Protein AF-A0A919ZSZ3-F1 (afdb_monomer)

Radius of gyration: 27.57 Å; Cα contacts (8 Å, |Δi|>4): 287; chains: 1; bounding box: 55×70×89 Å

Nearest PDB structures (foldseek):
  2psb-assembly1_A  TM=8.957E-01  e=1.173E-11  Bacillus subtilis
  5t5h-assembly1_b  TM=6.133E-01  e=8.712E-01  Trypanosoma cruzi
  9cai-assembly1_Ca  TM=6.014E-01  e=2.217E+00  Caenorhabditis elegans

Mean predicted aligned error: 13.83 Å

Sequence (207 aa):
MKKFGFILLSFLLVLCSSSNDSTDVVESTTTLAQVNNDSEDSTTTTVNTSSTSVVESYVYDKEKMSPFTGLEISNELWLKRPRRVIAFKIDNNYNARPQSGLQEADSVMEILVEGGMTRFLAFYLDRTSDYVGPIRSARPTDPTMVRPYGGIFVVSGATAGLIPAIRELGVPVLEEVSAPTMFRIADRKAPHNLYADTELVREYIDQ

Structure (mmCIF, N/CA/C/O backbone):
data_AF-A0A919ZSZ3-F1
#
_entry.id   AF-A0A919ZSZ3-F1
#
loop_
_atom_site.group_PDB
_atom_site.id
_atom_site.type_symbol
_atom_site.label_atom_id
_atom_site.label_alt_id
_atom_site.label_comp_id
_atom_site.label_asym_id
_atom_site.label_entity_id
_atom_site.label_seq_id
_atom_site.pdbx_PDB_ins_code
_atom_site.Cartn_x
_atom_site.Cartn_y
_atom_site.Cartn_z
_atom_site.occupancy
_atom_site.B_iso_or_equiv
_atom_site.auth_seq_id
_atom_site.auth_comp_id
_atom_site.auth_asym_id
_atom_site.auth_atom_id
_atom_site.pdbx_PDB_model_num
ATOM 1 N N . MET A 1 1 ? 27.280 10.919 -58.306 1.00 44.31 1 MET A N 1
ATOM 2 C CA . MET A 1 1 ? 27.571 9.493 -58.031 1.00 44.31 1 MET A CA 1
ATOM 3 C C . MET A 1 1 ? 26.554 8.998 -57.009 1.00 44.31 1 MET A C 1
ATOM 5 O O . MET A 1 1 ? 26.656 9.350 -55.844 1.00 44.31 1 MET A O 1
ATOM 9 N N . LYS A 1 2 ? 25.494 8.321 -57.466 1.00 38.03 2 LYS A N 1
ATOM 10 C CA . LYS A 1 2 ? 24.345 7.907 -56.642 1.00 38.03 2 LYS A CA 1
ATOM 11 C C . LYS A 1 2 ? 24.613 6.495 -56.107 1.00 38.03 2 LYS A C 1
ATOM 13 O O . LYS A 1 2 ? 24.804 5.590 -56.911 1.00 38.03 2 LYS A O 1
ATOM 18 N N . LYS A 1 3 ? 24.669 6.313 -54.785 1.00 46.16 3 LYS A N 1
ATOM 19 C CA . LYS A 1 3 ? 24.803 4.995 -54.144 1.00 46.16 3 LYS A CA 1
ATOM 20 C C . LYS A 1 3 ? 23.419 4.536 -53.680 1.00 46.16 3 LYS A C 1
ATOM 22 O O . LYS A 1 3 ? 22.894 5.068 -52.711 1.00 46.16 3 LYS A O 1
ATOM 27 N N . PHE A 1 4 ? 22.832 3.587 -54.405 1.00 47.22 4 PHE A N 1
ATOM 28 C CA . PHE A 1 4 ? 21.655 2.830 -53.978 1.00 47.22 4 PHE A CA 1
ATOM 29 C C . PHE A 1 4 ? 22.140 1.652 -53.126 1.00 47.22 4 PHE A C 1
ATOM 31 O O . PHE A 1 4 ? 22.805 0.755 -53.639 1.00 47.22 4 PHE A O 1
ATOM 38 N N . GLY A 1 5 ? 21.860 1.683 -51.823 1.00 50.31 5 GLY A N 1
ATOM 39 C CA . GLY A 1 5 ? 22.064 0.544 -50.930 1.00 50.31 5 GLY A CA 1
ATOM 40 C C . GLY A 1 5 ? 20.842 -0.365 -50.987 1.00 50.31 5 GLY A C 1
ATOM 41 O O . GLY A 1 5 ? 19.756 0.048 -50.589 1.00 50.31 5 GLY A O 1
ATOM 42 N N . PHE A 1 6 ? 21.010 -1.571 -51.524 1.00 50.66 6 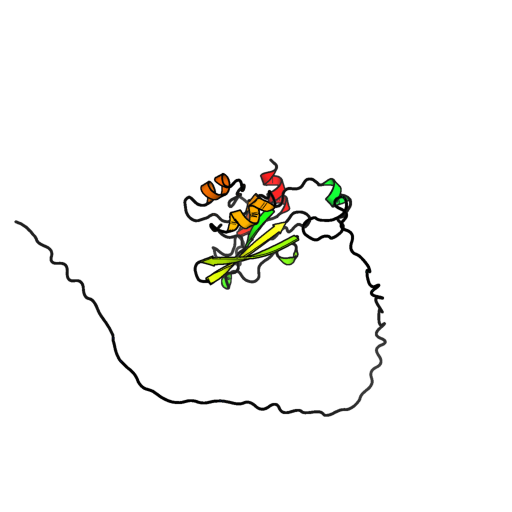PHE A N 1
ATOM 43 C CA . PHE A 1 6 ? 19.970 -2.595 -51.551 1.00 50.66 6 PHE A CA 1
ATOM 44 C C . PHE A 1 6 ? 19.759 -3.188 -50.152 1.00 50.66 6 PHE A C 1
ATOM 46 O O . PHE A 1 6 ? 20.704 -3.602 -49.484 1.00 50.66 6 PHE A O 1
ATOM 53 N N . ILE A 1 7 ? 18.492 -3.226 -49.744 1.00 45.84 7 ILE A N 1
ATOM 54 C CA . ILE A 1 7 ? 17.964 -3.936 -48.579 1.00 45.84 7 ILE A CA 1
ATOM 55 C C . ILE A 1 7 ? 17.980 -5.437 -48.894 1.00 45.84 7 ILE A C 1
ATOM 57 O O . ILE A 1 7 ? 17.392 -5.852 -49.891 1.00 45.84 7 ILE A O 1
ATOM 61 N N . LEU A 1 8 ? 18.610 -6.250 -48.041 1.00 42.16 8 LEU A N 1
ATOM 62 C CA . LEU A 1 8 ? 18.481 -7.708 -48.059 1.00 42.16 8 LEU A CA 1
ATOM 63 C C . LEU A 1 8 ? 17.877 -8.155 -46.722 1.00 42.16 8 LEU A C 1
ATOM 65 O O . LEU A 1 8 ? 18.558 -8.210 -45.701 1.00 42.16 8 LEU A O 1
ATOM 69 N N . LEU A 1 9 ? 16.571 -8.415 -46.736 1.00 39.69 9 LEU A N 1
ATOM 70 C CA . LEU A 1 9 ? 15.796 -8.929 -45.611 1.00 39.69 9 LEU A CA 1
ATOM 71 C C . LEU A 1 9 ? 15.806 -10.465 -45.686 1.00 39.69 9 LEU A C 1
ATOM 73 O O . LEU A 1 9 ? 15.111 -11.050 -46.513 1.00 39.69 9 LEU A O 1
ATOM 77 N N . SER A 1 10 ? 16.621 -11.122 -44.859 1.00 41.28 10 SER A N 1
ATOM 78 C CA . SER A 1 10 ? 16.666 -12.585 -44.762 1.00 41.28 10 SER A CA 1
ATOM 79 C C . SER A 1 10 ? 15.585 -13.091 -43.801 1.00 41.28 10 SER A C 1
ATOM 81 O O . SER A 1 10 ? 15.749 -13.040 -42.583 1.00 41.28 10 SER A O 1
ATOM 83 N N . PHE A 1 11 ? 14.477 -13.581 -44.355 1.00 40.62 11 PHE A N 1
ATOM 84 C CA . PHE A 1 11 ? 13.453 -14.335 -43.632 1.00 40.62 11 PHE A CA 1
ATOM 85 C C . PHE A 1 11 ? 13.915 -15.797 -43.520 1.00 40.62 11 PHE A C 1
ATOM 87 O O . PHE A 1 11 ? 13.986 -16.494 -44.530 1.00 40.62 11 PHE A O 1
ATOM 94 N N . LEU A 1 12 ? 14.253 -16.264 -42.314 1.00 38.41 12 LEU A N 1
ATOM 95 C CA . LEU A 1 12 ? 14.525 -17.682 -42.056 1.00 38.41 12 LEU A CA 1
ATOM 96 C C . LEU A 1 12 ? 13.269 -18.313 -41.436 1.00 38.41 12 LEU A C 1
ATOM 98 O O . LEU A 1 12 ? 13.013 -18.172 -40.243 1.00 38.41 12 LEU A O 1
ATOM 102 N N . LEU A 1 13 ? 12.463 -18.975 -42.266 1.00 44.12 13 LEU A N 1
ATOM 103 C CA . LEU A 1 13 ? 11.397 -19.877 -41.830 1.00 44.12 13 LEU A CA 1
ATOM 104 C C . LEU A 1 13 ? 12.004 -21.268 -41.628 1.00 44.12 13 LEU A C 1
ATOM 106 O O . LEU A 1 13 ? 12.441 -21.892 -42.592 1.00 44.12 13 LEU A O 1
ATOM 110 N N . VAL A 1 14 ? 12.014 -21.755 -40.387 1.00 48.31 14 VAL A N 1
ATOM 111 C CA . VAL A 1 14 ? 12.293 -23.163 -40.080 1.00 48.31 14 VAL A CA 1
ATOM 112 C C . VAL A 1 14 ? 10.961 -23.856 -39.812 1.00 48.31 14 VAL A C 1
ATOM 114 O O . VAL A 1 14 ? 10.320 -23.633 -38.789 1.00 48.31 14 VAL A O 1
ATOM 117 N N . LEU A 1 15 ? 10.554 -24.677 -40.778 1.00 36.16 15 LEU A N 1
ATOM 118 C CA . LEU A 1 15 ? 9.479 -25.663 -40.708 1.00 36.16 15 LEU A CA 1
ATOM 119 C C . LEU A 1 15 ? 10.106 -27.058 -40.844 1.00 36.16 15 LEU A C 1
ATOM 121 O O . LEU A 1 15 ? 10.814 -27.306 -41.814 1.00 36.16 15 LEU A O 1
ATOM 125 N N . CYS A 1 16 ? 9.807 -27.946 -39.895 1.00 32.72 16 CYS A N 1
ATOM 126 C CA . CYS A 1 16 ? 9.761 -29.415 -40.014 1.00 32.72 16 CYS A CA 1
ATOM 127 C C . CYS A 1 16 ? 8.964 -29.899 -38.785 1.00 32.72 16 CYS A C 1
ATOM 129 O O . CYS A 1 16 ? 9.350 -29.601 -37.662 1.00 32.72 16 CYS A O 1
ATOM 131 N N . SER A 1 17 ? 7.705 -30.326 -38.914 1.00 30.20 17 SER A N 1
ATOM 132 C CA . SER A 1 17 ? 7.186 -31.630 -39.375 1.00 30.20 17 SER A CA 1
ATOM 133 C C . SER A 1 17 ? 7.418 -32.796 -38.396 1.00 30.20 17 SER A C 1
ATOM 135 O O . SER A 1 17 ? 8.500 -33.359 -38.328 1.00 30.20 17 SER A O 1
ATOM 137 N N . SER A 1 18 ? 6.332 -33.126 -37.683 1.00 34.38 18 SER A N 1
ATOM 138 C CA . SER A 1 18 ? 5.743 -34.454 -37.411 1.00 34.38 18 SER A CA 1
ATOM 139 C C . SER A 1 18 ? 6.621 -35.685 -37.129 1.00 34.38 18 SER A C 1
ATOM 141 O O . SER A 1 18 ? 7.234 -36.230 -38.045 1.00 34.38 18 SER A O 1
ATOM 143 N N . SER A 1 19 ? 6.405 -36.284 -35.952 1.00 34.69 19 SER A N 1
ATOM 144 C CA . SER A 1 19 ? 6.211 -37.738 -35.814 1.00 34.69 19 SER A CA 1
ATOM 145 C C . SER A 1 19 ? 5.460 -38.072 -34.517 1.00 34.69 19 SER A C 1
ATOM 147 O O . SER A 1 19 ? 5.724 -37.493 -33.467 1.00 34.69 19 SER A O 1
ATOM 149 N N . ASN A 1 20 ? 4.480 -38.963 -34.669 1.00 35.22 20 ASN A N 1
ATOM 150 C CA . ASN A 1 20 ? 3.494 -39.440 -33.702 1.00 35.22 20 ASN A CA 1
ATOM 151 C C . ASN A 1 20 ? 4.067 -40.451 -32.689 1.00 35.22 20 ASN A C 1
ATOM 153 O O . ASN A 1 20 ? 5.072 -41.101 -32.959 1.00 35.22 20 ASN A O 1
ATOM 157 N N . ASP A 1 21 ? 3.251 -40.665 -31.653 1.00 30.06 21 ASP A N 1
ATOM 158 C CA . ASP A 1 21 ? 3.043 -41.898 -30.878 1.00 30.06 21 ASP A CA 1
ATOM 159 C C . ASP A 1 21 ? 3.964 -42.190 -29.683 1.00 30.06 21 ASP A C 1
ATOM 161 O O . ASP A 1 21 ? 5.121 -42.576 -29.830 1.00 30.06 21 ASP A O 1
ATOM 165 N N . SER A 1 22 ? 3.402 -42.073 -28.475 1.00 33.59 22 SER A N 1
ATOM 166 C CA . SER A 1 22 ? 3.150 -43.212 -27.572 1.00 33.59 22 SER A CA 1
ATOM 167 C C . SER A 1 22 ? 2.515 -42.702 -26.274 1.00 33.59 22 SER A C 1
ATOM 169 O O . SER A 1 22 ? 3.065 -41.856 -25.570 1.00 33.59 22 SER A O 1
ATOM 171 N N . THR A 1 23 ? 1.319 -43.204 -25.989 1.00 33.88 23 THR A N 1
ATOM 172 C CA . THR A 1 23 ? 0.611 -43.097 -24.712 1.00 33.88 23 THR A CA 1
ATOM 173 C C . THR A 1 23 ? 1.274 -43.983 -23.662 1.00 33.88 23 THR A C 1
ATOM 175 O O . THR A 1 23 ? 1.376 -45.181 -23.898 1.00 33.88 23 THR A O 1
ATOM 178 N N . ASP A 1 24 ? 1.592 -43.438 -22.487 1.00 34.16 24 ASP A N 1
ATOM 179 C CA . ASP A 1 24 ? 1.762 -44.233 -21.267 1.00 34.16 24 ASP A CA 1
ATOM 180 C C . ASP A 1 24 ? 0.926 -43.615 -20.143 1.00 34.16 24 ASP A C 1
ATOM 182 O O . ASP A 1 24 ? 1.217 -42.547 -19.600 1.00 34.16 24 ASP A O 1
ATOM 186 N N . VAL A 1 25 ? -0.173 -44.302 -19.842 1.00 36.81 25 VAL A N 1
ATOM 187 C CA . VAL A 1 25 ? -1.008 -44.091 -18.663 1.00 36.81 25 VAL A CA 1
ATOM 188 C C . VAL A 1 25 ? -0.340 -44.854 -17.525 1.00 36.81 25 VAL A C 1
ATOM 190 O O . VAL A 1 25 ? -0.310 -46.081 -17.546 1.00 36.81 25 VAL A O 1
ATOM 193 N N . VAL A 1 26 ? 0.186 -44.145 -16.527 1.00 37.09 26 VAL A N 1
ATOM 194 C CA . VAL A 1 26 ? 0.611 -44.763 -15.265 1.00 37.09 26 VAL A CA 1
ATOM 195 C C . VAL A 1 26 ? -0.452 -44.476 -14.216 1.00 37.09 26 VAL A C 1
ATOM 197 O O . VAL A 1 26 ? -0.468 -43.442 -13.552 1.00 37.09 26 VAL A O 1
ATOM 200 N N . GLU A 1 27 ? -1.371 -45.427 -14.116 1.00 35.03 27 GLU A N 1
ATOM 201 C CA . GLU A 1 27 ? -2.248 -45.642 -12.975 1.00 35.03 27 GLU A CA 1
ATOM 202 C C . GLU A 1 27 ? -1.385 -46.077 -11.777 1.00 35.03 27 GLU A C 1
ATOM 204 O O . GLU A 1 27 ? -0.547 -46.972 -11.885 1.00 35.03 27 GLU A O 1
ATOM 209 N N . SER A 1 28 ? -1.534 -45.415 -10.629 1.00 34.50 28 SER A N 1
ATOM 210 C CA . SER A 1 28 ? -0.910 -45.839 -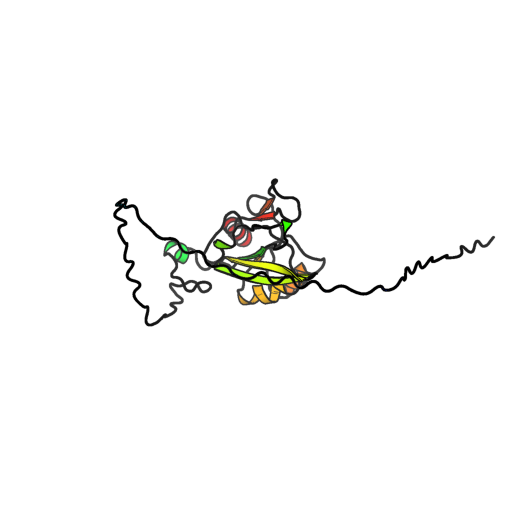9.372 1.00 34.50 28 SER A CA 1
ATOM 211 C C . SER A 1 28 ? -1.988 -46.028 -8.318 1.00 34.50 28 SER A C 1
ATOM 213 O O . SER A 1 28 ? -2.541 -45.081 -7.761 1.00 34.50 28 SER A O 1
ATOM 215 N N . THR A 1 29 ? -2.286 -47.304 -8.108 1.00 33.66 29 THR A N 1
ATOM 216 C CA . THR A 1 29 ? -3.244 -47.878 -7.172 1.00 33.66 29 THR A CA 1
ATOM 217 C C . THR A 1 29 ? -2.863 -47.613 -5.716 1.00 33.66 29 THR A C 1
ATOM 219 O O . THR A 1 29 ? -1.721 -47.788 -5.290 1.00 33.66 29 THR A O 1
ATOM 222 N N . THR A 1 30 ? -3.873 -47.233 -4.938 1.00 32.47 30 THR A N 1
ATOM 223 C CA . THR A 1 30 ? -3.895 -47.138 -3.476 1.00 32.47 30 THR A CA 1
ATOM 224 C C . THR A 1 30 ? -3.567 -48.485 -2.826 1.00 32.47 30 THR A C 1
ATOM 226 O O . THR A 1 30 ? -4.185 -49.490 -3.165 1.00 32.47 30 THR A O 1
ATOM 229 N N . THR A 1 31 ? -2.668 -48.515 -1.837 1.00 31.52 31 THR A N 1
ATOM 230 C CA . THR A 1 31 ? -2.528 -49.678 -0.943 1.00 31.52 31 THR A CA 1
ATOM 231 C C . THR A 1 31 ? -2.635 -49.230 0.511 1.00 31.52 31 THR A C 1
ATOM 233 O O . THR A 1 31 ? -1.863 -48.396 0.979 1.00 31.52 31 THR A O 1
ATOM 236 N N . LEU A 1 32 ? -3.641 -49.771 1.197 1.00 32.97 32 LEU A N 1
ATOM 237 C CA . LEU A 1 32 ? -3.895 -49.636 2.628 1.00 32.97 32 LEU A CA 1
ATOM 238 C C . LEU A 1 32 ? -2.916 -50.520 3.409 1.00 32.97 32 LEU A C 1
ATOM 240 O O . LEU A 1 32 ? -2.759 -51.695 3.084 1.00 32.97 32 LEU A O 1
ATOM 244 N N . ALA A 1 33 ? -2.335 -49.987 4.481 1.00 34.62 33 ALA A N 1
ATOM 245 C CA . ALA A 1 33 ? -1.703 -50.785 5.524 1.00 34.62 33 ALA A CA 1
ATOM 246 C C . ALA A 1 33 ? -2.168 -50.281 6.898 1.00 34.62 33 ALA A C 1
ATOM 248 O O . ALA A 1 33 ? -1.871 -49.155 7.291 1.00 34.62 33 ALA A O 1
ATOM 249 N N . GLN A 1 34 ? -2.917 -51.128 7.608 1.00 32.88 34 GLN A N 1
ATOM 250 C CA . GLN A 1 34 ? -3.135 -51.054 9.053 1.00 32.88 34 GLN A CA 1
ATOM 251 C C . GLN A 1 34 ? -2.194 -52.045 9.741 1.00 32.88 34 GLN A C 1
ATOM 253 O O . GLN A 1 34 ? -2.162 -53.201 9.328 1.00 32.88 34 GLN A O 1
ATOM 258 N N . VAL A 1 35 ? -1.545 -51.629 10.835 1.00 33.91 35 VAL A N 1
ATOM 259 C CA . VAL A 1 35 ? -1.220 -52.490 11.987 1.00 33.91 35 VAL A CA 1
ATOM 260 C C . VAL A 1 35 ? -1.285 -51.636 13.262 1.00 33.91 35 VAL A C 1
ATOM 262 O O . VAL A 1 35 ? -0.590 -50.630 13.376 1.00 33.91 35 VAL A O 1
ATOM 265 N N . ASN A 1 36 ? -2.137 -52.060 14.199 1.00 35.16 36 ASN A N 1
ATOM 266 C CA . ASN A 1 36 ? -2.231 -51.591 15.586 1.00 35.16 36 ASN A CA 1
ATOM 267 C C . ASN A 1 36 ? -1.212 -52.341 16.472 1.00 35.16 36 ASN A C 1
ATOM 269 O O . ASN A 1 36 ? -1.024 -53.537 16.253 1.00 35.16 36 ASN A O 1
ATOM 273 N N . ASN A 1 37 ? -0.607 -51.702 17.485 1.00 35.00 37 ASN A N 1
ATOM 274 C CA . ASN A 1 37 ? -1.020 -51.774 18.907 1.00 35.00 37 ASN A CA 1
ATOM 275 C C . ASN A 1 37 ? 0.065 -51.271 19.891 1.00 35.00 37 ASN A C 1
ATOM 277 O O . ASN A 1 37 ? 1.232 -51.631 19.780 1.00 35.00 37 ASN A O 1
ATOM 281 N N . ASP A 1 38 ? -0.422 -50.509 20.878 1.00 32.16 38 ASP A N 1
ATOM 282 C CA . ASP A 1 38 ? -0.012 -50.331 22.283 1.00 32.16 38 ASP A CA 1
ATOM 283 C C . ASP A 1 38 ? 1.437 -50.034 22.700 1.00 32.16 38 ASP A C 1
ATOM 285 O O . ASP A 1 38 ? 2.299 -50.911 22.751 1.00 32.16 38 ASP A O 1
ATOM 289 N N . SER A 1 39 ? 1.620 -48.841 23.281 1.00 35.28 39 SER A N 1
ATOM 290 C CA . SER A 1 39 ? 2.044 -48.736 24.687 1.00 35.28 39 SER A CA 1
ATOM 291 C C . SER A 1 39 ? 1.765 -47.356 25.280 1.00 35.28 39 SER A C 1
ATOM 293 O O . SER A 1 39 ? 1.980 -46.322 24.650 1.00 35.28 39 SER A O 1
ATOM 295 N N . GLU A 1 40 ? 1.244 -47.408 26.501 1.00 38.53 40 GLU A N 1
ATOM 296 C CA . GLU A 1 40 ? 0.806 -46.323 27.369 1.00 38.53 40 GLU A CA 1
ATOM 297 C C . GLU A 1 40 ? 1.963 -45.384 27.738 1.00 38.53 40 GLU A C 1
ATOM 299 O O . GLU A 1 40 ? 3.001 -45.831 28.222 1.00 38.53 40 GLU A O 1
ATOM 304 N N . ASP A 1 41 ? 1.747 -44.075 27.606 1.00 32.19 41 ASP A N 1
ATOM 305 C CA . ASP A 1 41 ? 2.339 -43.109 28.528 1.00 32.19 41 ASP A CA 1
ATOM 306 C C . ASP A 1 41 ? 1.338 -41.983 28.801 1.00 32.19 41 ASP A C 1
ATOM 308 O O . ASP A 1 41 ? 0.694 -41.427 27.907 1.00 32.19 41 ASP A O 1
ATOM 312 N N . SER A 1 42 ? 1.149 -41.719 30.085 1.00 41.41 42 SER A N 1
ATOM 313 C CA . SER A 1 42 ? 0.079 -40.906 30.636 1.00 41.41 42 SER A CA 1
ATOM 314 C C . SER A 1 42 ? 0.559 -39.465 30.732 1.00 41.41 42 SER A C 1
ATOM 316 O O . SER A 1 42 ? 1.299 -39.103 31.642 1.00 41.41 42 SER A O 1
ATOM 318 N N . THR A 1 43 ? 0.130 -38.618 29.796 1.00 35.72 43 THR A N 1
ATOM 319 C CA . THR A 1 43 ? 0.250 -37.163 29.946 1.00 35.72 43 THR A CA 1
ATOM 320 C C . THR A 1 43 ? -1.139 -36.546 29.896 1.00 35.72 43 THR A C 1
ATOM 322 O O . THR A 1 43 ? -1.763 -36.435 28.841 1.00 35.72 43 THR A O 1
ATOM 325 N N . THR A 1 44 ? -1.627 -36.149 31.071 1.00 36.56 44 THR A N 1
ATOM 326 C CA . THR A 1 44 ? -2.855 -35.380 31.283 1.00 36.56 44 THR A CA 1
ATOM 327 C C . THR A 1 44 ? -2.821 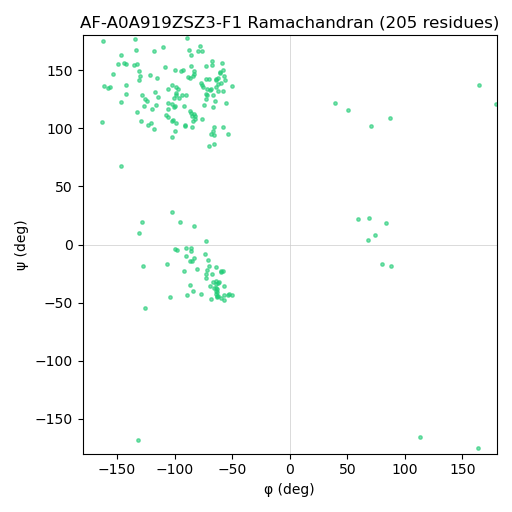-34.105 30.443 1.00 36.56 44 THR A C 1
ATOM 329 O O . THR A 1 44 ? -2.263 -33.089 30.848 1.00 36.56 44 THR A O 1
ATOM 332 N N . THR A 1 45 ? -3.422 -34.155 29.256 1.00 35.62 45 THR A N 1
ATOM 333 C CA . THR A 1 45 ? -3.699 -32.963 28.459 1.00 35.62 45 THR A CA 1
ATOM 334 C C . THR A 1 45 ? -5.011 -32.387 28.961 1.00 35.62 45 THR A C 1
ATOM 336 O O . THR A 1 45 ? -6.082 -32.950 28.741 1.00 35.62 45 THR A O 1
ATOM 339 N N . THR A 1 46 ? -4.920 -31.274 29.680 1.00 40.06 46 THR A N 1
ATOM 340 C CA . THR A 1 46 ? -6.055 -30.435 30.053 1.00 40.06 46 THR A CA 1
ATOM 341 C C . THR A 1 46 ? -6.751 -29.999 28.767 1.00 40.06 46 THR A C 1
ATOM 343 O O . THR A 1 46 ? -6.275 -29.121 28.049 1.00 40.06 46 THR A O 1
ATOM 346 N N . VAL A 1 47 ? -7.863 -30.655 28.436 1.00 45.00 47 VAL A N 1
ATOM 347 C CA . VAL A 1 47 ? -8.746 -30.229 27.353 1.00 45.00 47 VAL A CA 1
ATOM 348 C C . VAL A 1 47 ? -9.355 -28.908 27.801 1.00 45.00 47 VAL A C 1
ATOM 350 O O . VAL A 1 47 ? -10.292 -28.867 28.596 1.00 45.00 47 VAL A O 1
ATOM 353 N N . ASN A 1 48 ? -8.766 -27.810 27.336 1.00 48.44 48 ASN A N 1
ATOM 354 C CA . ASN A 1 48 ? -9.347 -26.487 27.460 1.00 48.44 48 ASN A CA 1
ATOM 355 C C . ASN A 1 48 ? -10.558 -26.457 26.519 1.00 48.44 48 ASN A C 1
ATOM 357 O O . ASN A 1 48 ? -10.451 -26.090 25.350 1.00 48.44 48 ASN A O 1
ATOM 361 N N . THR A 1 49 ? -11.701 -26.932 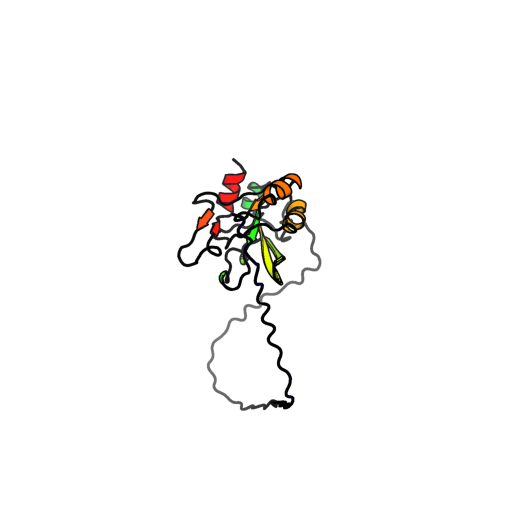27.014 1.00 46.91 49 THR A N 1
ATOM 362 C CA . THR A 1 49 ? -12.985 -26.876 26.317 1.00 46.91 49 THR A CA 1
ATOM 363 C C . THR A 1 49 ? -13.382 -25.410 26.200 1.00 46.91 49 THR A C 1
ATOM 365 O O . THR A 1 49 ? -14.061 -24.859 27.063 1.00 46.91 49 THR A O 1
ATOM 368 N N . SER A 1 50 ? -12.902 -24.747 25.148 1.00 57.91 50 SER A N 1
ATOM 369 C CA . SER A 1 50 ? -13.401 -23.440 24.745 1.00 57.91 50 SER A CA 1
ATOM 370 C C . SER A 1 50 ? -14.847 -23.644 24.307 1.00 57.91 50 SER A C 1
ATOM 372 O O . SER A 1 50 ? -15.122 -24.186 23.239 1.00 57.91 50 SER A O 1
ATOM 374 N N . SER A 1 51 ? -15.785 -23.300 25.185 1.00 56.03 51 SER A N 1
ATOM 375 C CA . SER A 1 51 ? -17.207 -23.300 24.877 1.00 56.03 51 SER A CA 1
ATOM 376 C C . SER A 1 51 ? -17.467 -22.225 23.823 1.00 56.03 51 SER A C 1
ATOM 378 O O . SER A 1 51 ? -17.621 -21.049 24.151 1.00 56.03 51 SER A O 1
ATOM 380 N N . THR A 1 52 ? -17.475 -22.612 22.549 1.00 61.28 52 THR A N 1
ATOM 381 C CA . THR A 1 52 ? -17.897 -21.741 21.453 1.00 61.28 52 THR A CA 1
ATOM 382 C C . THR A 1 52 ? -19.400 -21.502 21.584 1.00 61.28 52 THR A C 1
ATOM 384 O O . THR A 1 52 ? -20.215 -22.317 21.158 1.00 61.28 52 THR A O 1
ATOM 387 N N . SER A 1 53 ? -19.778 -20.397 22.226 1.00 68.94 53 SER A N 1
ATOM 388 C CA . SER A 1 53 ? -21.153 -19.902 22.218 1.00 68.94 53 SER A CA 1
ATOM 389 C C . SER A 1 53 ? -21.523 -19.491 20.793 1.00 68.94 53 SER A C 1
ATOM 391 O O . SER A 1 53 ? -20.839 -18.662 20.190 1.00 68.94 53 SER A O 1
ATOM 393 N N . VAL A 1 54 ? -22.593 -20.067 20.251 1.00 74.62 54 VAL A N 1
ATOM 394 C CA . VAL A 1 54 ? -23.128 -19.697 18.936 1.00 74.62 54 VAL A CA 1
ATOM 395 C C . VAL A 1 54 ? -23.667 -18.266 19.018 1.00 74.62 54 VAL A C 1
ATOM 397 O O . VAL A 1 54 ? -24.565 -17.983 19.806 1.00 74.62 54 VAL A O 1
ATOM 400 N N . VAL A 1 55 ? -23.096 -17.351 18.232 1.00 74.31 55 VAL A N 1
ATOM 401 C CA . VAL A 1 55 ? -23.594 -15.974 18.102 1.00 74.31 55 VAL A CA 1
ATOM 402 C C . VAL A 1 55 ? -24.832 -16.008 17.205 1.00 74.31 55 VAL A C 1
ATOM 404 O O . VAL A 1 55 ? -24.713 -16.237 16.005 1.00 74.31 55 VAL A O 1
ATOM 407 N N . GLU A 1 56 ? -26.021 -15.807 17.779 1.00 74.88 56 GLU A N 1
ATOM 408 C CA . GLU A 1 56 ? -27.298 -15.897 17.047 1.00 74.88 56 GLU A CA 1
ATOM 409 C C . GLU A 1 56 ? -27.539 -14.729 16.071 1.00 74.88 56 GLU A C 1
ATOM 411 O O . GLU A 1 56 ? -28.294 -14.876 15.111 1.00 74.88 56 GLU A O 1
ATOM 416 N N . SER A 1 57 ? -26.890 -13.574 16.269 1.00 81.94 57 SER A N 1
ATOM 417 C CA . SER A 1 57 ? -27.009 -12.423 15.364 1.00 81.94 57 SER A CA 1
ATOM 418 C C . SER A 1 57 ? -25.803 -11.484 15.439 1.00 81.94 57 SER A C 1
ATOM 420 O O . SER A 1 57 ? -25.383 -11.112 16.534 1.00 81.94 57 SER A O 1
ATOM 422 N N . TYR A 1 58 ? -25.296 -11.045 14.284 1.00 85.44 58 TYR A N 1
ATOM 423 C CA . TYR A 1 58 ? -24.299 -9.975 14.172 1.00 85.44 58 TYR A CA 1
ATOM 424 C C . TYR A 1 58 ? -24.992 -8.637 13.888 1.00 85.44 58 TYR A C 1
ATOM 426 O O . TYR A 1 58 ? -25.749 -8.526 12.922 1.00 85.44 58 TYR A O 1
ATOM 434 N N . VAL A 1 59 ? -24.723 -7.621 14.710 1.00 90.50 59 VAL A N 1
ATOM 435 C CA . VAL A 1 59 ? -25.214 -6.249 14.513 1.00 90.50 59 VAL A CA 1
ATOM 436 C C . VAL A 1 59 ? -24.011 -5.326 14.378 1.00 90.50 59 VAL A C 1
ATOM 438 O O . VAL A 1 59 ? -23.227 -5.188 15.313 1.00 90.50 59 VAL A O 1
ATOM 441 N N . TYR A 1 60 ? -23.871 -4.694 13.213 1.00 92.56 60 TYR A N 1
ATOM 442 C CA . TYR A 1 60 ? -22.792 -3.745 12.957 1.00 92.56 60 TYR A CA 1
ATOM 443 C C . TYR A 1 60 ? -23.046 -2.418 13.683 1.00 92.56 60 TYR A C 1
ATOM 445 O O . TYR A 1 60 ? -24.034 -1.733 13.405 1.00 92.56 60 TYR A O 1
ATOM 453 N N . ASP A 1 61 ? -22.134 -2.035 14.577 1.00 93.75 61 ASP A N 1
ATOM 454 C CA . ASP A 1 61 ? -22.127 -0.725 15.231 1.00 93.75 61 ASP A CA 1
ATOM 455 C C . ASP A 1 61 ? -21.077 0.179 14.574 1.00 93.75 61 ASP A C 1
ATOM 457 O O . ASP A 1 61 ? -19.873 0.033 14.796 1.00 93.75 61 ASP A O 1
ATOM 461 N N . LYS A 1 62 ? -21.536 1.153 13.781 1.00 89.25 62 LYS A N 1
ATOM 462 C CA . LYS A 1 62 ? -20.661 2.098 13.067 1.00 89.25 62 LYS A CA 1
ATOM 463 C C . LYS A 1 62 ? -19.755 2.930 13.983 1.00 89.25 62 LYS A C 1
ATOM 465 O O . LYS A 1 62 ? -18.743 3.436 13.507 1.00 89.25 62 LYS A O 1
ATOM 470 N N . GLU A 1 63 ? -20.118 3.091 15.258 1.00 89.06 63 GLU A N 1
ATOM 471 C CA . GLU A 1 63 ? -19.356 3.883 16.232 1.00 89.06 63 GLU A CA 1
ATOM 472 C C . GLU A 1 63 ? -18.316 3.051 16.992 1.00 89.06 63 GLU A C 1
ATOM 474 O O . GLU A 1 63 ? -17.501 3.599 17.724 1.00 89.06 63 GLU A O 1
ATOM 479 N N . LYS A 1 64 ? -18.340 1.721 16.865 1.00 91.25 64 LYS A N 1
ATOM 480 C CA . LYS A 1 64 ? -17.428 0.837 17.612 1.00 91.25 64 LYS A CA 1
ATOM 481 C C . LYS A 1 64 ? -16.673 -0.140 16.740 1.00 91.25 64 LYS A C 1
ATOM 483 O O . LYS A 1 64 ? -15.672 -0.690 17.187 1.00 91.25 64 LYS A O 1
ATOM 488 N N . MET A 1 65 ? -17.140 -0.373 15.518 1.00 95.00 65 MET A N 1
ATOM 489 C CA . MET A 1 65 ? -16.581 -1.381 14.632 1.00 95.00 65 MET A CA 1
ATOM 490 C C . MET A 1 65 ? -15.811 -0.764 13.463 1.00 95.00 65 MET A C 1
ATOM 492 O O . MET A 1 65 ? -16.037 0.367 13.021 1.00 95.00 65 MET A O 1
ATOM 496 N N . SER A 1 66 ? -14.848 -1.533 12.967 1.00 94.38 66 SER A N 1
ATOM 497 C CA . SER A 1 66 ? -14.114 -1.246 11.742 1.00 94.38 66 SER A CA 1
ATOM 498 C C . SER A 1 66 ? -15.015 -1.404 10.514 1.00 94.38 66 SER A C 1
ATOM 500 O O . SER A 1 66 ? -15.645 -2.454 10.371 1.00 94.38 66 SER A O 1
ATOM 502 N N . PRO A 1 67 ? -15.026 -0.447 9.568 1.00 92.44 67 PRO A N 1
ATOM 503 C CA . PRO A 1 67 ? -15.757 -0.614 8.313 1.00 92.44 67 PRO A CA 1
ATOM 504 C C . PRO A 1 67 ? -15.123 -1.652 7.373 1.00 92.44 67 PRO A C 1
ATOM 506 O O . PRO A 1 67 ? -15.795 -2.119 6.458 1.00 92.44 67 PRO A O 1
ATOM 509 N N . PHE A 1 68 ? -13.848 -2.013 7.570 1.00 93.06 68 PHE A N 1
ATOM 510 C CA . PHE A 1 68 ? -13.166 -3.023 6.754 1.00 93.06 68 PHE A CA 1
ATOM 511 C C . PHE A 1 68 ? -13.336 -4.434 7.310 1.00 93.06 68 PHE A C 1
ATOM 513 O O . PHE A 1 68 ? -13.574 -5.367 6.547 1.00 93.06 68 PHE A O 1
ATOM 520 N N . THR A 1 69 ? -13.202 -4.593 8.629 1.00 93.19 69 THR A N 1
ATOM 521 C CA . THR A 1 69 ? -13.145 -5.924 9.256 1.00 93.19 69 THR A CA 1
ATOM 522 C C . THR A 1 69 ? -14.414 -6.295 10.017 1.00 93.19 69 THR A C 1
ATOM 524 O O . THR A 1 69 ? -14.610 -7.464 10.335 1.00 93.19 69 THR A O 1
ATOM 527 N N . GLY A 1 70 ? -15.272 -5.323 10.345 1.00 93.50 70 GLY A N 1
ATOM 528 C CA . GLY A 1 70 ? -16.447 -5.536 11.193 1.00 93.50 70 GLY A CA 1
ATOM 529 C C . GLY A 1 70 ? -16.119 -5.863 12.655 1.00 93.50 70 GLY A C 1
ATOM 530 O O . GLY A 1 70 ? -17.037 -6.140 13.427 1.00 93.50 70 GLY A O 1
ATOM 531 N N . LEU A 1 71 ? -14.838 -5.840 13.038 1.00 92.81 71 LEU A N 1
ATOM 532 C CA . LEU A 1 71 ? -14.370 -6.086 14.400 1.00 92.81 71 LEU A CA 1
ATOM 533 C C . LEU A 1 71 ? -14.472 -4.814 15.240 1.00 92.81 71 LEU A C 1
ATOM 535 O O . LEU A 1 71 ? -14.309 -3.710 14.717 1.00 92.81 71 LEU A O 1
ATOM 539 N N . GLU A 1 72 ? -14.701 -4.973 16.543 1.00 93.38 72 GLU A N 1
ATOM 540 C CA . GLU A 1 72 ? -14.613 -3.860 17.486 1.00 93.38 72 GLU A CA 1
ATOM 541 C C . GLU A 1 72 ? -13.193 -3.287 17.514 1.00 93.38 72 GLU A C 1
ATOM 543 O O . GLU A 1 72 ? -12.203 -4.023 17.511 1.00 93.38 72 GLU A O 1
ATOM 548 N N . ILE A 1 73 ? -13.097 -1.961 17.543 1.00 93.81 73 ILE A N 1
ATOM 549 C CA . ILE A 1 73 ? -11.823 -1.257 17.649 1.00 93.81 73 ILE A CA 1
ATOM 550 C C . ILE A 1 73 ? -11.564 -0.813 19.086 1.00 93.81 73 ILE A C 1
ATOM 552 O O . ILE A 1 73 ? -12.484 -0.532 19.852 1.00 93.81 73 ILE A O 1
ATOM 556 N N . SER A 1 74 ? -10.288 -0.741 19.463 1.00 92.75 74 SER A N 1
ATOM 557 C CA . SER A 1 74 ? -9.903 -0.277 20.795 1.00 92.75 74 SER A CA 1
ATOM 558 C C . SER A 1 74 ? -10.223 1.210 20.984 1.00 92.75 74 SER A C 1
ATOM 560 O O . SER A 1 74 ? -10.212 1.992 20.031 1.00 92.75 74 SER A O 1
ATOM 562 N N . ASN A 1 75 ? -10.427 1.628 22.237 1.00 92.62 75 ASN A N 1
ATOM 563 C CA . ASN A 1 75 ? -10.628 3.042 22.575 1.00 92.62 75 ASN A CA 1
ATOM 564 C C . ASN A 1 75 ? -9.457 3.924 22.109 1.00 92.62 75 ASN A C 1
ATOM 566 O O . ASN A 1 75 ? -9.667 5.056 21.683 1.00 92.62 75 ASN A O 1
ATOM 570 N N . GLU A 1 76 ? -8.225 3.407 22.164 1.00 91.88 76 GLU A N 1
ATOM 571 C CA . GLU A 1 76 ? -7.042 4.121 21.676 1.00 91.88 76 GLU A CA 1
ATOM 572 C C . GLU A 1 76 ? -7.122 4.371 20.165 1.00 91.88 76 GLU A C 1
ATOM 574 O O . GLU A 1 76 ? -6.864 5.480 19.703 1.00 91.88 76 GLU A O 1
ATOM 579 N N . LEU A 1 77 ? -7.511 3.356 19.389 1.00 90.75 77 LEU A N 1
ATOM 580 C CA . LEU A 1 77 ? -7.647 3.489 17.944 1.00 90.75 77 LEU A CA 1
ATOM 581 C C . LEU A 1 77 ? -8.831 4.390 17.566 1.00 90.75 77 LEU A C 1
ATOM 583 O O . LEU A 1 77 ? -8.722 5.177 16.626 1.00 90.75 77 LEU A O 1
ATOM 587 N N . TRP A 1 78 ? -9.929 4.334 18.327 1.00 90.75 78 TRP A N 1
ATOM 588 C CA . TRP A 1 78 ? -11.072 5.235 18.161 1.00 90.75 78 TRP A CA 1
ATOM 589 C C . TRP A 1 78 ? -10.664 6.707 18.292 1.00 90.75 78 TRP A C 1
ATOM 591 O O . TRP A 1 78 ? -11.037 7.525 17.454 1.00 90.75 78 TRP A O 1
ATOM 601 N N . LEU A 1 79 ? -9.824 7.038 19.279 1.00 92.00 79 LEU A N 1
ATOM 602 C CA . LEU A 1 79 ? -9.311 8.398 19.489 1.00 92.00 79 LEU A CA 1
ATOM 603 C C . LEU A 1 79 ? -8.424 8.909 18.343 1.00 92.00 79 LEU A C 1
ATOM 605 O O . LEU A 1 79 ? -8.245 10.117 18.211 1.00 92.00 79 LEU A O 1
ATOM 609 N N . LYS A 1 80 ? -7.879 8.016 17.508 1.00 89.88 80 LYS A N 1
ATOM 610 C CA . LYS A 1 80 ? -7.058 8.378 16.343 1.00 89.88 80 LYS A CA 1
ATOM 611 C C . LYS A 1 80 ? -7.891 8.674 15.088 1.00 89.88 80 LYS A C 1
ATOM 613 O O . LYS A 1 80 ? -7.304 8.992 14.058 1.00 89.88 80 LYS A O 1
ATOM 618 N N . ARG A 1 81 ? -9.224 8.532 15.125 1.00 89.50 81 ARG A N 1
ATOM 619 C CA . ARG A 1 81 ? -10.114 8.768 13.972 1.00 89.50 81 ARG A CA 1
ATOM 620 C C . ARG A 1 81 ? -10.518 10.251 13.825 1.00 89.50 81 ARG A C 1
ATOM 622 O O . ARG A 1 81 ? -10.604 10.954 14.827 1.00 89.50 81 ARG A O 1
ATOM 629 N N . PRO A 1 82 ? -10.840 10.717 12.597 1.00 88.19 82 PRO A N 1
ATOM 630 C CA . PRO A 1 82 ? -10.823 9.972 11.333 1.00 88.19 82 PRO A CA 1
ATOM 631 C C . PRO A 1 82 ? -9.396 9.694 10.836 1.00 88.19 82 PRO A C 1
ATOM 633 O O . PRO A 1 82 ? -8.519 10.541 10.946 1.00 88.19 82 PRO A O 1
ATOM 636 N N . ARG A 1 83 ? -9.180 8.504 10.259 1.00 89.81 83 ARG A N 1
ATOM 637 C CA . ARG A 1 83 ? -7.910 8.104 9.630 1.00 89.81 83 ARG A CA 1
ATOM 638 C C . ARG A 1 83 ? -8.121 7.904 8.140 1.00 89.81 83 ARG A C 1
ATOM 640 O O . ARG A 1 83 ? -9.160 7.390 7.724 1.00 89.81 83 ARG A O 1
ATOM 647 N N . ARG A 1 84 ? -7.127 8.275 7.334 1.00 92.12 84 ARG A N 1
ATOM 648 C CA . ARG A 1 84 ? -7.147 7.998 5.897 1.00 92.12 84 ARG A CA 1
ATOM 649 C C . ARG A 1 84 ? -6.815 6.525 5.639 1.00 92.12 84 ARG A C 1
ATOM 651 O O . ARG A 1 84 ? -5.896 5.966 6.248 1.00 92.12 84 ARG A O 1
ATOM 658 N N . VAL A 1 85 ? -7.564 5.914 4.721 1.00 96.56 85 VAL A N 1
ATOM 659 C CA . VAL A 1 85 ? -7.254 4.585 4.178 1.00 96.56 85 VAL A CA 1
ATOM 660 C C . VAL A 1 85 ? -5.987 4.687 3.333 1.00 96.56 85 VAL A C 1
ATOM 662 O O . VAL A 1 85 ? -5.864 5.587 2.501 1.00 96.56 85 VAL A O 1
ATOM 665 N N . ILE A 1 86 ? -5.062 3.754 3.516 1.00 98.12 86 ILE A N 1
ATOM 666 C CA . ILE A 1 86 ? -3.837 3.651 2.724 1.00 98.12 86 ILE A CA 1
ATOM 667 C C . ILE A 1 86 ? -3.890 2.330 1.965 1.00 98.12 86 ILE A C 1
ATOM 669 O O . ILE A 1 86 ? -3.985 1.269 2.576 1.00 98.12 86 ILE A O 1
ATOM 673 N N . ALA A 1 87 ? -3.849 2.394 0.638 1.00 98.44 87 ALA A N 1
ATOM 674 C CA . ALA A 1 87 ? -3.816 1.224 -0.227 1.00 98.44 87 ALA A CA 1
ATOM 675 C C . ALA A 1 87 ? -2.409 1.057 -0.805 1.00 98.44 87 ALA A C 1
ATOM 677 O O . ALA A 1 87 ? -1.954 1.905 -1.569 1.00 98.44 87 ALA A O 1
ATOM 678 N N . PHE A 1 88 ? -1.723 -0.035 -0.486 1.00 98.75 88 PHE A N 1
ATOM 679 C CA . PHE A 1 88 ? -0.407 -0.344 -1.043 1.00 98.75 88 PHE A CA 1
ATOM 680 C C . PHE A 1 88 ? -0.526 -1.311 -2.213 1.00 98.75 88 PHE A C 1
ATOM 682 O O . PHE A 1 88 ? -1.190 -2.346 -2.114 1.00 98.75 88 PHE A O 1
ATOM 689 N N . LYS A 1 89 ? 0.170 -1.019 -3.315 1.00 98.62 89 LYS A N 1
ATOM 690 C CA . LYS A 1 89 ? 0.332 -1.975 -4.413 1.00 98.62 89 LYS A CA 1
ATOM 691 C C . LYS A 1 89 ? 1.470 -2.939 -4.097 1.00 98.62 89 LYS A C 1
ATOM 693 O O . LYS A 1 89 ? 2.630 -2.550 -4.186 1.00 98.62 89 LYS A O 1
ATOM 698 N N . ILE A 1 90 ? 1.157 -4.192 -3.783 1.00 98.75 90 ILE A N 1
ATOM 699 C CA . ILE A 1 90 ? 2.147 -5.198 -3.369 1.00 98.75 90 ILE A CA 1
ATOM 700 C C . ILE A 1 90 ? 2.462 -6.164 -4.513 1.00 98.75 90 ILE A C 1
ATOM 702 O O . ILE A 1 90 ? 1.573 -6.615 -5.241 1.00 98.75 90 ILE A O 1
ATOM 706 N N . ASP A 1 91 ? 3.744 -6.481 -4.691 1.00 97.88 91 ASP A N 1
ATOM 707 C CA . ASP A 1 91 ? 4.193 -7.459 -5.675 1.00 97.88 91 ASP A CA 1
ATOM 708 C C . ASP A 1 91 ? 3.662 -8.862 -5.366 1.00 97.88 91 ASP A C 1
ATOM 710 O O . ASP A 1 91 ? 3.654 -9.310 -4.220 1.00 97.88 91 ASP A O 1
ATOM 714 N N . ASN A 1 92 ? 3.301 -9.598 -6.414 1.00 97.62 92 ASN A N 1
ATOM 715 C CA . ASN A 1 92 ? 3.035 -11.030 -6.321 1.00 97.62 92 ASN A CA 1
ATOM 716 C C . ASN A 1 92 ? 3.819 -11.846 -7.361 1.00 97.62 92 ASN A C 1
ATOM 718 O O . ASN A 1 92 ? 3.479 -12.994 -7.653 1.00 97.62 92 ASN A O 1
ATOM 722 N N . ASN A 1 93 ? 4.895 -11.280 -7.915 1.00 95.81 93 ASN A N 1
ATOM 723 C CA . ASN A 1 93 ? 5.869 -12.044 -8.686 1.00 95.81 93 ASN A CA 1
ATOM 724 C C . ASN A 1 93 ? 6.522 -13.136 -7.818 1.00 95.81 93 ASN A C 1
ATOM 726 O O . ASN A 1 93 ? 6.753 -12.925 -6.630 1.00 95.81 93 ASN A O 1
ATOM 730 N N . TYR A 1 94 ? 6.882 -14.271 -8.423 1.00 94.69 94 TYR A N 1
ATOM 731 C CA . TYR A 1 94 ? 7.578 -15.370 -7.744 1.00 94.69 94 TYR A CA 1
ATOM 732 C C . TYR A 1 94 ? 8.815 -14.902 -6.955 1.00 94.69 94 TYR A C 1
ATOM 734 O O . TYR A 1 94 ? 8.972 -15.265 -5.795 1.00 94.69 94 TYR A O 1
ATOM 742 N N . ASN A 1 95 ? 9.629 -14.014 -7.535 1.00 95.00 95 ASN A N 1
ATOM 743 C CA . ASN A 1 95 ? 10.848 -13.491 -6.905 1.00 95.00 95 ASN A CA 1
ATOM 744 C C . ASN A 1 95 ? 10.586 -12.488 -5.769 1.00 95.00 95 ASN A C 1
ATOM 746 O O . ASN A 1 95 ? 11.522 -12.067 -5.094 1.00 95.00 95 ASN A O 1
ATOM 750 N N . ALA A 1 96 ? 9.335 -12.064 -5.583 1.00 96.38 96 ALA A N 1
ATOM 751 C CA . ALA A 1 96 ? 8.923 -11.172 -4.508 1.00 96.38 96 ALA A CA 1
ATOM 752 C C . ALA A 1 96 ? 8.278 -11.912 -3.328 1.00 96.38 96 ALA A C 1
ATOM 754 O O . ALA A 1 96 ? 7.932 -11.279 -2.331 1.00 96.38 96 ALA A O 1
ATOM 755 N N . ARG A 1 97 ? 8.092 -13.232 -3.434 1.00 96.75 97 ARG A N 1
ATOM 756 C CA . ARG A 1 97 ? 7.485 -14.048 -2.382 1.00 96.75 97 ARG A CA 1
ATOM 757 C C . ARG A 1 97 ? 8.554 -14.540 -1.397 1.00 96.75 97 ARG A C 1
ATOM 759 O O . ARG A 1 97 ? 9.653 -14.880 -1.833 1.00 96.75 97 ARG A O 1
ATOM 766 N N . PRO A 1 98 ? 8.236 -14.628 -0.093 1.00 97.25 98 PRO A N 1
ATOM 767 C CA . PRO A 1 98 ? 6.987 -14.182 0.541 1.00 97.25 98 PRO A CA 1
ATOM 768 C C . PRO A 1 98 ? 6.886 -12.648 0.642 1.00 97.25 98 PRO A C 1
ATOM 770 O O . PRO A 1 98 ? 7.907 -11.959 0.682 1.00 97.25 98 PRO A O 1
ATOM 773 N N . GLN A 1 99 ? 5.665 -12.113 0.675 1.00 98.31 99 GLN A N 1
ATOM 774 C CA . GLN A 1 99 ? 5.394 -10.703 0.984 1.00 98.31 99 GLN A CA 1
ATOM 775 C C . GLN A 1 99 ? 5.478 -10.434 2.492 1.00 98.31 99 GLN A C 1
ATOM 777 O O . GLN A 1 99 ? 5.550 -11.361 3.298 1.00 98.31 99 GLN A O 1
ATOM 782 N N . SER A 1 100 ? 5.433 -9.160 2.867 1.00 98.44 100 SER A N 1
ATOM 783 C CA . SER A 1 100 ? 5.363 -8.713 4.257 1.00 98.44 100 SER A CA 1
ATOM 784 C C . SER A 1 100 ? 4.245 -7.689 4.437 1.00 98.44 100 SER A C 1
ATOM 786 O O . SER A 1 100 ? 3.912 -6.961 3.497 1.00 98.44 100 SER A O 1
ATOM 788 N N . GLY A 1 101 ? 3.641 -7.662 5.625 1.00 98.38 101 GLY A N 1
ATOM 789 C CA . GLY A 1 101 ? 2.555 -6.746 5.977 1.00 98.38 101 GLY A CA 1
ATOM 790 C C . GLY A 1 101 ? 1.149 -7.258 5.640 1.00 98.38 101 GLY A C 1
ATOM 791 O O . GLY A 1 101 ? 0.163 -6.732 6.156 1.00 98.38 101 GLY A O 1
ATOM 792 N N . LEU A 1 102 ? 1.009 -8.260 4.760 1.00 98.38 102 LEU A N 1
ATOM 793 C CA . LEU A 1 102 ? -0.309 -8.689 4.265 1.00 98.38 102 LEU A CA 1
ATOM 794 C C . LEU A 1 102 ? -1.210 -9.252 5.371 1.00 98.38 102 LEU A C 1
ATOM 796 O O . LEU A 1 102 ? -2.425 -9.105 5.292 1.00 98.38 102 LEU A O 1
ATOM 800 N N . GLN A 1 103 ? -0.628 -9.886 6.387 1.00 97.31 103 GLN A N 1
ATOM 801 C CA . GLN A 1 103 ? -1.359 -10.446 7.521 1.00 97.31 103 GLN A CA 1
ATOM 802 C C . GLN A 1 103 ? -1.902 -9.368 8.475 1.00 97.31 103 GLN A C 1
ATOM 804 O O . GLN A 1 103 ? -2.903 -9.591 9.159 1.00 97.31 103 GLN A O 1
ATOM 809 N N . GLU A 1 104 ? -1.272 -8.193 8.506 1.00 97.69 104 GLU A N 1
ATOM 810 C CA . GLU A 1 104 ? -1.729 -7.034 9.268 1.00 97.69 104 GLU A CA 1
ATOM 811 C C . GLU A 1 104 ? -2.728 -6.173 8.493 1.00 97.69 104 GLU A C 1
ATOM 813 O O . GLU A 1 104 ? -3.383 -5.340 9.105 1.00 97.69 104 GLU A O 1
ATOM 818 N N . ALA A 1 105 ? -2.871 -6.341 7.177 1.00 98.19 105 ALA A N 1
ATOM 819 C CA . ALA A 1 105 ? -3.801 -5.533 6.392 1.00 98.19 105 ALA A CA 1
ATOM 820 C C . ALA A 1 105 ? -5.260 -5.746 6.839 1.00 98.19 105 ALA A C 1
ATOM 822 O O . ALA A 1 105 ? -5.678 -6.859 7.165 1.00 98.19 105 ALA A O 1
ATOM 823 N N . ASP A 1 106 ? -6.059 -4.678 6.811 1.00 97.69 106 ASP A N 1
ATOM 824 C CA . ASP A 1 106 ? -7.493 -4.744 7.117 1.00 97.69 106 ASP A CA 1
ATOM 825 C C . ASP A 1 106 ? -8.280 -5.414 5.982 1.00 97.69 106 ASP A C 1
ATOM 827 O O . ASP A 1 106 ? -9.314 -6.041 6.206 1.00 97.69 106 ASP A O 1
ATOM 831 N N . SER A 1 107 ? -7.785 -5.301 4.748 1.00 97.19 107 SER A N 1
ATOM 832 C CA . SER A 1 107 ? -8.286 -6.044 3.594 1.00 97.19 107 SER A CA 1
ATOM 833 C C . SER A 1 107 ? -7.196 -6.209 2.544 1.00 97.19 107 SER A C 1
ATOM 835 O O . SER A 1 107 ? -6.357 -5.327 2.352 1.00 97.19 107 SER A O 1
ATOM 837 N N . VAL A 1 108 ? -7.224 -7.337 1.837 1.00 98.12 108 VAL A N 1
ATOM 838 C CA . VAL A 1 108 ? -6.318 -7.627 0.726 1.00 98.12 108 VAL A CA 1
ATOM 839 C C . VAL A 1 108 ? -7.141 -8.051 -0.480 1.00 98.12 108 VAL A C 1
ATOM 841 O O . VAL A 1 108 ? -7.974 -8.950 -0.390 1.00 98.12 108 VAL A O 1
ATOM 844 N N . MET A 1 109 ? -6.886 -7.419 -1.621 1.00 97.19 109 MET A N 1
ATOM 845 C CA . MET A 1 109 ? -7.484 -7.794 -2.900 1.00 97.19 109 MET A CA 1
ATOM 846 C C . MET A 1 109 ? -6.399 -8.236 -3.869 1.00 97.19 109 MET A C 1
ATOM 848 O O . MET A 1 109 ? -5.417 -7.524 -4.062 1.00 97.19 109 MET A O 1
ATOM 852 N N . GLU A 1 110 ? -6.586 -9.380 -4.516 1.00 97.25 110 GLU A N 1
ATOM 853 C CA . GLU A 1 110 ? -5.733 -9.821 -5.615 1.00 97.25 110 GLU A CA 1
ATOM 854 C C . GLU A 1 110 ? -6.330 -9.384 -6.948 1.00 97.25 110 GLU A C 1
ATOM 856 O O . GLU A 1 110 ? -7.499 -9.637 -7.230 1.00 97.25 110 GLU A O 1
ATOM 861 N N . ILE A 1 111 ? -5.522 -8.726 -7.778 1.00 95.19 111 ILE A N 1
ATOM 862 C CA . ILE A 1 111 ? -5.957 -8.254 -9.091 1.00 95.19 111 ILE A CA 1
ATOM 863 C C . ILE A 1 111 ? -4.971 -8.653 -10.179 1.00 95.19 111 ILE A C 1
ATOM 865 O O . ILE A 1 111 ? -3.752 -8.620 -9.985 1.00 95.19 111 ILE A O 1
ATOM 869 N N . LEU A 1 112 ? -5.517 -9.017 -11.338 1.00 94.81 112 LEU A N 1
ATOM 870 C CA . LEU A 1 112 ? -4.744 -9.327 -12.535 1.00 94.81 112 LEU A CA 1
ATOM 871 C C . LEU A 1 112 ? -3.989 -8.091 -13.032 1.00 94.81 112 LEU A C 1
ATOM 873 O O . LEU A 1 112 ? -4.485 -6.966 -12.995 1.00 94.81 112 LEU A O 1
ATOM 877 N N . VAL A 1 113 ? -2.773 -8.325 -13.509 1.00 92.19 113 VAL A N 1
ATOM 878 C CA . VAL A 1 113 ? -1.891 -7.337 -14.135 1.00 92.19 113 VAL A CA 1
ATOM 879 C C . VAL A 1 113 ? -1.338 -7.915 -15.449 1.00 92.19 113 VAL A C 1
ATOM 881 O O . VAL A 1 113 ? -1.835 -8.921 -15.954 1.00 92.19 113 VAL A O 1
ATOM 884 N N . GLU A 1 114 ? -0.331 -7.284 -16.058 1.00 81.69 114 GLU A N 1
ATOM 885 C CA . GLU A 1 114 ? 0.205 -7.732 -17.349 1.00 81.69 114 GLU A CA 1
ATOM 886 C C . GLU A 1 114 ? 0.768 -9.156 -17.312 1.00 81.69 114 GLU A C 1
ATOM 888 O O . GLU A 1 114 ? 1.347 -9.600 -16.318 1.00 81.69 114 GLU A O 1
ATOM 893 N N . GLY A 1 115 ? 0.660 -9.848 -18.449 1.00 83.44 115 GLY A N 1
ATOM 894 C CA . GLY A 1 115 ? 1.286 -11.155 -18.649 1.00 83.44 115 GLY A CA 1
ATOM 895 C C . GLY A 1 115 ? 0.668 -12.281 -17.818 1.00 83.44 115 GLY A C 1
ATOM 896 O O . GLY A 1 115 ? 1.351 -13.262 -17.550 1.00 83.44 115 GLY A O 1
ATOM 897 N N . GLY A 1 116 ? -0.587 -12.133 -17.376 1.00 87.88 116 GLY A N 1
ATOM 898 C CA . GLY A 1 116 ? -1.292 -13.144 -16.578 1.00 87.88 116 GLY A CA 1
ATOM 899 C C . GLY A 1 116 ? -0.826 -13.237 -15.123 1.00 87.88 116 GLY A C 1
ATOM 900 O O . GLY A 1 116 ? -1.238 -14.143 -14.406 1.00 87.88 116 GLY A O 1
ATOM 901 N N . MET A 1 117 ? 0.027 -12.314 -14.673 1.00 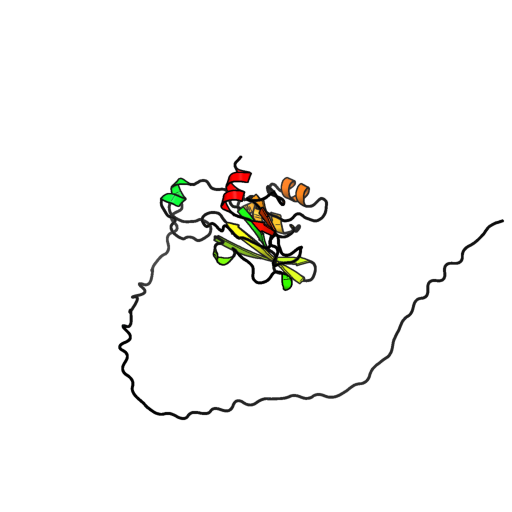91.88 117 MET A N 1
ATOM 902 C CA . MET A 1 117 ? 0.404 -12.202 -13.265 1.00 91.88 117 MET A CA 1
ATOM 903 C C . MET A 1 117 ? -0.685 -11.480 -12.471 1.00 91.88 117 MET A C 1
ATOM 905 O O . MET A 1 117 ? -1.543 -10.798 -13.030 1.00 91.88 117 MET A O 1
ATOM 909 N N . THR A 1 118 ? -0.596 -11.556 -11.149 1.00 96.88 118 THR A N 1
ATOM 910 C CA . THR A 1 118 ? -1.411 -10.764 -10.228 1.00 96.88 118 THR A CA 1
ATOM 911 C C . THR A 1 118 ? -0.535 -9.856 -9.369 1.00 96.88 118 THR A C 1
ATOM 913 O O . THR A 1 118 ? 0.692 -9.983 -9.331 1.00 96.88 118 THR A O 1
ATOM 916 N N . ARG A 1 119 ? -1.164 -8.894 -8.697 1.00 97.62 119 ARG A N 1
ATOM 917 C CA . ARG A 1 119 ? -0.592 -8.093 -7.606 1.00 97.62 119 ARG A CA 1
ATOM 918 C C . ARG A 1 119 ? -1.667 -7.855 -6.559 1.00 97.62 119 ARG A C 1
ATOM 920 O O . ARG A 1 119 ? -2.849 -7.837 -6.903 1.00 97.62 119 ARG A O 1
ATOM 927 N N . PHE A 1 120 ? -1.258 -7.609 -5.322 1.00 98.50 120 PHE A N 1
ATOM 928 C CA . PHE A 1 120 ? -2.208 -7.302 -4.261 1.00 98.50 120 PHE A CA 1
ATOM 929 C C . PHE A 1 120 ? -2.418 -5.795 -4.104 1.00 98.50 120 PHE A C 1
ATOM 931 O O . PHE A 1 120 ? -1.518 -4.994 -4.369 1.00 98.50 120 PHE A O 1
ATOM 938 N N . LEU A 1 121 ? -3.612 -5.422 -3.662 1.00 98.38 121 LEU A N 1
ATOM 939 C CA . LEU A 1 121 ? -3.904 -4.154 -3.009 1.00 98.38 121 LEU A CA 1
ATOM 940 C C . LEU A 1 121 ? -4.127 -4.458 -1.529 1.00 98.38 121 LEU A C 1
ATOM 942 O O . LEU A 1 121 ? -5.097 -5.134 -1.192 1.00 98.38 121 LEU A O 1
ATOM 946 N N . ALA A 1 122 ? -3.213 -4.004 -0.676 1.00 98.50 122 ALA A N 1
ATOM 947 C CA . ALA A 1 122 ? -3.317 -4.147 0.772 1.00 98.50 122 ALA A CA 1
ATOM 948 C C . ALA A 1 122 ? -3.818 -2.831 1.373 1.00 98.50 122 ALA A C 1
ATOM 950 O O . ALA A 1 122 ? -3.171 -1.795 1.213 1.00 98.50 122 ALA A O 1
ATOM 951 N N . PHE A 1 123 ? -4.979 -2.871 2.021 1.00 98.44 123 PHE A N 1
ATOM 952 C CA . PHE A 1 123 ? -5.629 -1.715 2.625 1.00 98.44 123 PHE A CA 1
ATOM 953 C C . PHE A 1 123 ? -5.353 -1.671 4.128 1.00 98.44 123 PHE A C 1
ATOM 955 O O . PHE A 1 123 ? -5.569 -2.658 4.829 1.00 98.44 123 PHE A O 1
ATOM 962 N N . TYR A 1 124 ? -4.929 -0.504 4.609 1.00 98.00 124 TYR A N 1
ATOM 963 C CA . TYR A 1 124 ? -4.728 -0.206 6.025 1.00 98.00 124 TYR A CA 1
ATOM 964 C C . TYR A 1 124 ? -5.542 1.026 6.411 1.00 98.00 124 TYR A C 1
ATOM 966 O O . TYR A 1 124 ? -5.370 2.112 5.849 1.00 98.00 124 TYR A O 1
ATOM 974 N N . LEU A 1 125 ? -6.399 0.866 7.406 1.00 96.44 125 LEU A N 1
ATOM 975 C CA . LEU A 1 125 ? -7.179 1.907 8.062 1.00 96.44 125 LEU A CA 1
ATOM 976 C C . LEU A 1 125 ? -6.932 1.871 9.574 1.00 96.44 125 LEU A C 1
ATOM 978 O O . LEU A 1 125 ? -6.553 2.885 10.165 1.00 96.44 125 LEU A O 1
ATOM 982 N N . ASP A 1 126 ? -7.153 0.698 10.160 1.00 95.00 126 ASP A N 1
ATOM 983 C CA . ASP A 1 126 ? -7.198 0.450 11.596 1.00 95.00 126 ASP A CA 1
ATOM 984 C C . ASP A 1 126 ? -5.919 -0.237 12.078 1.00 95.00 126 ASP A C 1
ATOM 986 O O . ASP A 1 126 ? -5.332 0.175 13.080 1.00 95.00 126 ASP A O 1
ATOM 990 N N . ARG A 1 127 ? -5.460 -1.254 11.344 1.00 95.06 127 ARG A N 1
ATOM 991 C CA . ARG A 1 127 ? -4.201 -1.948 11.627 1.00 95.06 127 ARG A CA 1
ATOM 992 C C . ARG A 1 127 ? -3.005 -1.244 10.995 1.00 95.06 127 ARG A C 1
ATOM 994 O O . ARG A 1 127 ? -3.134 -0.422 10.084 1.00 95.06 127 ARG A O 1
ATOM 1001 N N . THR A 1 128 ? -1.823 -1.596 11.487 1.00 96.38 128 THR A N 1
ATOM 1002 C CA . THR A 1 128 ? -0.547 -1.017 11.070 1.00 96.38 128 THR A CA 1
ATOM 1003 C C . THR A 1 128 ? 0.500 -2.108 10.865 1.00 96.38 128 THR A C 1
ATOM 1005 O O . THR A 1 128 ? 0.420 -3.196 11.433 1.00 96.38 128 THR A O 1
ATOM 1008 N N . SER A 1 129 ? 1.479 -1.807 10.023 1.00 98.25 129 SER A N 1
ATOM 1009 C CA . SER A 1 129 ? 2.698 -2.581 9.807 1.00 98.25 129 SER A CA 1
ATOM 1010 C C . SER A 1 129 ? 3.856 -1.609 9.588 1.00 98.25 129 SER A C 1
ATOM 1012 O O . SER A 1 129 ? 3.704 -0.616 8.877 1.00 98.25 129 SER A O 1
ATOM 1014 N N . ASP A 1 130 ? 5.003 -1.889 10.190 1.00 98.06 130 ASP A N 1
ATOM 1015 C CA . ASP A 1 130 ? 6.264 -1.168 9.979 1.00 98.06 130 ASP A CA 1
ATOM 1016 C C . ASP A 1 130 ? 7.055 -1.706 8.770 1.00 98.06 130 ASP A C 1
ATOM 1018 O O . ASP A 1 130 ? 8.082 -1.153 8.374 1.00 98.06 130 ASP A O 1
ATOM 1022 N N . TYR A 1 131 ? 6.574 -2.797 8.167 1.00 98.25 131 TYR A N 1
ATOM 1023 C CA . TYR A 1 131 ? 7.299 -3.552 7.157 1.00 98.25 131 TYR A CA 1
ATOM 1024 C C . TYR A 1 131 ? 6.346 -4.147 6.109 1.00 98.25 131 TYR A C 1
ATOM 1026 O O . TYR A 1 131 ? 6.175 -5.365 5.993 1.00 98.25 131 TYR A O 1
ATOM 1034 N N . VAL A 1 132 ? 5.719 -3.277 5.308 1.00 98.75 132 VAL A N 1
ATOM 1035 C CA . VAL A 1 132 ? 4.835 -3.677 4.201 1.00 98.75 132 VAL A CA 1
ATOM 1036 C C . VAL A 1 132 ? 5.561 -3.639 2.853 1.00 98.75 132 VAL A C 1
ATOM 1038 O O . VAL A 1 132 ? 6.178 -2.640 2.486 1.00 98.75 132 VAL A O 1
ATOM 1041 N N . GLY A 1 133 ? 5.484 -4.728 2.080 1.00 98.44 133 GLY A N 1
ATOM 1042 C CA . GLY A 1 133 ? 6.098 -4.801 0.752 1.00 98.44 133 GLY A CA 1
ATOM 1043 C C . GLY A 1 133 ? 6.254 -6.224 0.191 1.00 98.44 133 GLY A C 1
ATOM 1044 O O . GLY A 1 133 ? 5.805 -7.192 0.805 1.00 98.44 133 GLY A O 1
ATOM 1045 N N . PRO A 1 134 ? 6.899 -6.384 -0.980 1.00 98.62 134 PRO A N 1
ATOM 1046 C CA . PRO A 1 134 ? 7.481 -5.315 -1.791 1.00 98.62 134 PRO A CA 1
ATOM 1047 C C . PRO A 1 134 ? 6.436 -4.440 -2.497 1.00 98.62 134 PRO A C 1
ATOM 1049 O O . PRO A 1 134 ? 5.524 -4.961 -3.136 1.00 98.62 134 PRO A O 1
ATOM 1052 N N . ILE A 1 135 ? 6.591 -3.119 -2.443 1.00 98.69 135 ILE A N 1
ATOM 1053 C CA . ILE A 1 135 ? 5.727 -2.147 -3.123 1.00 98.69 135 ILE A CA 1
ATOM 1054 C C . ILE A 1 135 ? 6.070 -2.100 -4.618 1.00 98.69 135 ILE A C 1
ATOM 1056 O O . ILE A 1 135 ? 7.239 -2.132 -5.014 1.00 98.69 135 ILE A O 1
ATOM 1060 N N . ARG A 1 136 ? 5.048 -2.025 -5.475 1.00 97.38 136 ARG A N 1
ATOM 1061 C CA . ARG A 1 136 ? 5.183 -2.070 -6.938 1.00 97.38 136 ARG A CA 1
ATOM 1062 C C . ARG A 1 136 ? 4.373 -1.019 -7.662 1.00 97.38 136 ARG A C 1
ATOM 1064 O O . ARG A 1 136 ? 3.650 -0.220 -7.079 1.00 97.38 136 ARG A O 1
ATOM 1071 N N . SER A 1 137 ? 4.555 -1.017 -8.978 1.00 96.75 137 SER A N 1
ATOM 1072 C CA . SER A 1 137 ? 3.986 -0.021 -9.861 1.00 96.75 137 SER A CA 1
ATOM 1073 C C . SER A 1 137 ? 2.471 -0.139 -10.006 1.00 96.75 137 SER A C 1
ATOM 1075 O O . SER A 1 137 ? 1.947 -1.251 -10.150 1.00 96.75 137 SER A O 1
ATOM 1077 N N . ALA A 1 138 ? 1.816 1.020 -10.081 1.00 97.56 138 ALA A N 1
ATOM 1078 C CA . ALA A 1 138 ? 0.400 1.163 -10.392 1.00 97.56 138 ALA A CA 1
ATOM 1079 C C . ALA A 1 138 ? 0.036 0.572 -11.761 1.00 97.56 138 ALA A C 1
ATOM 1081 O O . ALA A 1 138 ? 0.868 0.493 -12.673 1.00 97.56 138 ALA A O 1
ATOM 1082 N N . ARG A 1 139 ? -1.240 0.219 -11.916 1.00 96.81 139 ARG A N 1
ATOM 1083 C CA . ARG A 1 139 ? -1.871 -0.261 -13.146 1.00 96.81 139 ARG A CA 1
ATOM 1084 C C . ARG A 1 139 ? -3.198 0.457 -13.397 1.00 96.81 139 ARG A C 1
ATOM 1086 O O . ARG A 1 139 ? -3.817 0.915 -12.440 1.00 96.81 139 ARG A O 1
ATOM 1093 N N . PRO A 1 140 ? -3.661 0.547 -14.659 1.00 94.50 140 PRO A N 1
ATOM 1094 C CA . PRO A 1 140 ? -4.878 1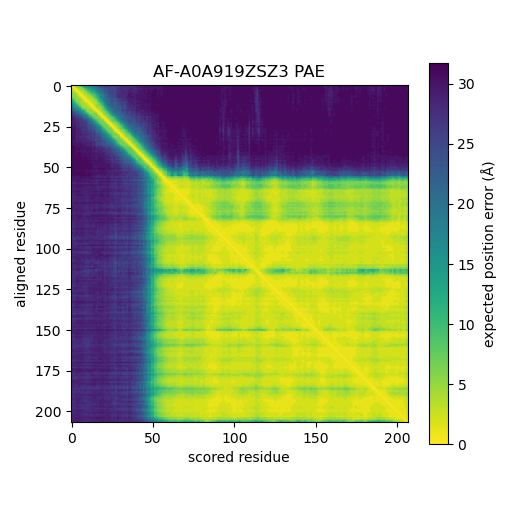.290 -15.006 1.00 94.50 140 PRO A CA 1
ATOM 1095 C C . PRO A 1 140 ? -6.153 0.829 -14.287 1.00 94.50 140 PRO A C 1
ATOM 1097 O O . PRO A 1 140 ? -7.092 1.605 -14.155 1.00 94.50 140 PRO A O 1
ATOM 1100 N N . THR A 1 141 ? -6.189 -0.417 -13.814 1.00 93.81 141 THR A N 1
ATOM 1101 C CA . THR A 1 141 ? -7.301 -0.995 -13.047 1.00 93.81 141 THR A CA 1
ATOM 1102 C C . THR A 1 141 ? -7.289 -0.610 -11.569 1.00 93.81 141 THR A C 1
ATOM 1104 O O . THR A 1 141 ? -8.306 -0.711 -10.898 1.00 93.81 141 THR A O 1
ATOM 1107 N N . ASP A 1 142 ? -6.149 -0.190 -11.023 1.00 95.50 142 ASP A N 1
ATOM 1108 C CA . ASP A 1 142 ? -6.003 0.050 -9.584 1.00 95.50 142 ASP A CA 1
ATOM 1109 C C . ASP A 1 142 ? -6.907 1.186 -9.055 1.00 95.50 142 ASP A C 1
ATOM 1111 O O . ASP A 1 142 ? -7.523 1.007 -8.000 1.00 95.50 142 ASP A O 1
ATOM 1115 N N . PRO A 1 143 ? -7.083 2.325 -9.762 1.00 94.31 143 PRO A N 1
ATOM 1116 C CA . PRO A 1 143 ? -7.890 3.438 -9.260 1.00 94.31 143 PRO A CA 1
ATOM 1117 C C . PRO A 1 143 ? -9.352 3.069 -9.026 1.00 94.31 143 PRO A C 1
ATOM 1119 O O . PRO A 1 143 ? -9.965 3.589 -8.098 1.00 94.31 143 PRO A O 1
ATOM 1122 N N . THR A 1 144 ? -9.921 2.159 -9.825 1.00 93.69 144 THR A N 1
ATOM 1123 C CA . THR A 1 144 ? -11.322 1.742 -9.654 1.00 93.69 144 THR A CA 1
ATOM 1124 C C . THR A 1 144 ? -11.535 0.962 -8.363 1.00 93.69 144 THR A C 1
ATOM 1126 O O . THR A 1 144 ? -12.640 0.983 -7.829 1.00 93.69 144 THR A O 1
ATOM 1129 N N . MET A 1 145 ? -10.482 0.318 -7.852 1.00 94.81 145 MET A N 1
ATOM 1130 C CA . MET A 1 145 ? -10.508 -0.422 -6.591 1.00 94.81 145 MET A CA 1
ATOM 1131 C C . MET A 1 145 ? -10.225 0.482 -5.390 1.00 94.81 145 MET A C 1
ATOM 1133 O O . MET A 1 145 ? -10.805 0.281 -4.332 1.00 94.81 145 MET A O 1
ATOM 1137 N N . VAL A 1 146 ? -9.356 1.488 -5.536 1.00 96.19 146 VAL A N 1
ATOM 1138 C CA . VAL A 1 146 ? -8.958 2.364 -4.417 1.00 96.19 146 VAL A CA 1
ATOM 1139 C C . VAL A 1 146 ? -9.950 3.508 -4.190 1.00 96.19 146 VAL A C 1
ATOM 1141 O O . VAL A 1 146 ? -10.275 3.824 -3.045 1.00 96.19 146 VAL A O 1
ATOM 1144 N N . ARG A 1 147 ? -10.475 4.112 -5.266 1.00 95.69 147 ARG A N 1
ATOM 1145 C CA . ARG A 1 147 ? -11.357 5.293 -5.205 1.00 95.69 147 ARG A CA 1
ATOM 1146 C C . ARG A 1 147 ? -12.569 5.139 -4.273 1.00 95.69 147 ARG A C 1
ATOM 1148 O O . ARG A 1 147 ? -12.836 6.093 -3.545 1.00 95.69 147 ARG A O 1
ATOM 1155 N N . PRO A 1 148 ? -13.298 4.003 -4.245 1.00 95.25 148 PRO A N 1
ATOM 1156 C CA . PRO A 1 148 ? -14.469 3.849 -3.376 1.00 95.25 148 PRO A CA 1
ATOM 1157 C C . PRO A 1 148 ? -14.171 4.011 -1.880 1.00 95.25 148 PRO A C 1
ATOM 1159 O O . PRO A 1 148 ? -15.065 4.369 -1.122 1.00 95.25 148 PRO A O 1
ATOM 1162 N N . TYR A 1 149 ? -12.924 3.784 -1.461 1.00 94.25 149 TYR A N 1
ATOM 1163 C CA . TYR A 1 149 ? -12.505 3.887 -0.063 1.00 94.25 149 TYR A CA 1
ATOM 1164 C C . TYR A 1 149 ? -12.010 5.286 0.328 1.00 94.25 149 TYR A C 1
ATOM 1166 O O . TYR A 1 149 ? -11.644 5.495 1.482 1.00 94.25 149 TYR A O 1
ATOM 1174 N N . GLY A 1 150 ? -11.944 6.237 -0.616 1.00 92.12 150 GLY A N 1
ATOM 1175 C CA . GLY A 1 150 ? -11.410 7.583 -0.368 1.00 92.12 150 GLY A CA 1
ATOM 1176 C C . GLY A 1 150 ? -9.953 7.591 0.120 1.00 92.12 150 GLY A C 1
ATOM 1177 O O . GLY A 1 150 ? -9.528 8.534 0.787 1.00 92.12 150 GLY A O 1
ATOM 1178 N N . GLY A 1 151 ? -9.209 6.515 -0.151 1.00 88.94 151 GLY A N 1
ATOM 1179 C CA . GLY A 1 151 ? -7.851 6.313 0.339 1.00 88.94 151 GLY A CA 1
ATOM 1180 C C . GLY A 1 151 ? -6.773 6.922 -0.553 1.00 88.94 151 GLY A C 1
ATOM 1181 O O . GLY A 1 151 ? -7.020 7.284 -1.704 1.00 88.94 151 GLY A O 1
ATOM 1182 N N . ILE A 1 152 ? -5.553 6.986 -0.023 1.00 96.56 152 ILE A N 1
ATOM 1183 C CA . ILE A 1 152 ? -4.352 7.261 -0.815 1.00 96.56 152 ILE A CA 1
ATOM 1184 C C . ILE A 1 152 ? -3.790 5.961 -1.388 1.00 96.56 152 ILE A C 1
ATOM 1186 O O . ILE A 1 152 ? -3.804 4.919 -0.730 1.00 96.56 152 ILE A O 1
ATOM 1190 N N . PHE A 1 153 ? -3.274 6.028 -2.611 1.00 98.50 153 PHE A N 1
ATOM 1191 C CA . PHE A 1 153 ? -2.652 4.902 -3.284 1.00 98.50 153 PHE A CA 1
ATOM 1192 C C . PHE A 1 153 ? -1.124 4.995 -3.244 1.00 98.50 153 PHE A C 1
ATOM 1194 O O . PHE A 1 153 ? -0.545 5.958 -3.739 1.00 98.50 153 PHE A O 1
ATOM 1201 N N . VAL A 1 154 ? -0.468 3.992 -2.667 1.00 98.69 154 VAL A N 1
ATOM 1202 C CA . VAL A 1 154 ? 0.983 3.945 -2.464 1.00 98.69 154 VAL A CA 1
ATOM 1203 C C . VAL A 1 154 ? 1.627 2.969 -3.441 1.00 98.69 154 VAL A C 1
ATOM 1205 O O . VAL A 1 154 ? 1.286 1.781 -3.471 1.00 98.69 154 VAL A O 1
ATOM 1208 N N . VAL A 1 155 ? 2.564 3.472 -4.248 1.00 98.62 155 VAL A N 1
ATOM 1209 C CA . VAL A 1 155 ? 3.137 2.742 -5.386 1.00 98.62 155 VAL A CA 1
ATOM 1210 C C . VAL A 1 155 ? 4.616 3.044 -5.592 1.00 98.62 155 VAL A C 1
ATOM 1212 O O . VAL A 1 155 ? 5.106 4.119 -5.275 1.00 98.62 155 VAL A O 1
ATOM 1215 N N . SER A 1 156 ? 5.330 2.125 -6.242 1.00 98.00 156 SER A N 1
ATOM 1216 C CA . SER A 1 156 ? 6.737 2.324 -6.627 1.00 98.00 156 SER A CA 1
ATOM 1217 C C . SER A 1 156 ? 6.901 3.106 -7.948 1.00 98.00 156 SER A C 1
ATOM 1219 O O . SER A 1 156 ? 7.926 2.977 -8.616 1.00 98.00 156 SER A O 1
ATOM 1221 N N . GLY A 1 157 ? 5.849 3.781 -8.420 1.00 97.19 157 GLY A N 1
ATOM 1222 C CA . GLY A 1 157 ? 5.763 4.432 -9.734 1.00 97.19 157 GLY A CA 1
ATOM 1223 C C . GLY A 1 157 ? 4.742 3.786 -10.679 1.00 97.19 157 GLY A C 1
ATOM 1224 O O . GLY A 1 157 ? 3.901 2.990 -10.264 1.00 97.19 157 GLY A O 1
ATOM 1225 N N . ALA A 1 158 ? 4.799 4.118 -11.969 1.00 97.00 158 ALA A N 1
ATOM 1226 C CA . ALA A 1 158 ? 3.916 3.573 -13.003 1.00 97.00 158 ALA A CA 1
ATOM 1227 C C . ALA A 1 158 ? 4.479 3.792 -14.413 1.00 97.00 158 ALA A C 1
ATOM 1229 O O . ALA A 1 158 ? 5.480 4.483 -14.590 1.00 97.00 158 ALA A O 1
ATOM 1230 N N . THR A 1 159 ? 3.806 3.243 -15.429 1.00 95.50 159 THR A N 1
ATOM 1231 C CA . THR A 1 159 ? 4.032 3.655 -16.823 1.00 95.50 159 THR A CA 1
ATOM 1232 C C . THR A 1 159 ? 3.785 5.162 -16.973 1.00 95.50 159 THR A C 1
ATOM 1234 O O . THR A 1 159 ? 2.903 5.719 -16.315 1.00 95.50 159 THR A O 1
ATOM 1237 N N . ALA A 1 160 ? 4.556 5.822 -17.843 1.00 96.69 160 ALA A N 1
ATOM 1238 C CA . ALA A 1 160 ? 4.452 7.259 -18.088 1.00 96.69 160 ALA A CA 1
ATOM 1239 C C . ALA A 1 160 ? 3.002 7.697 -18.365 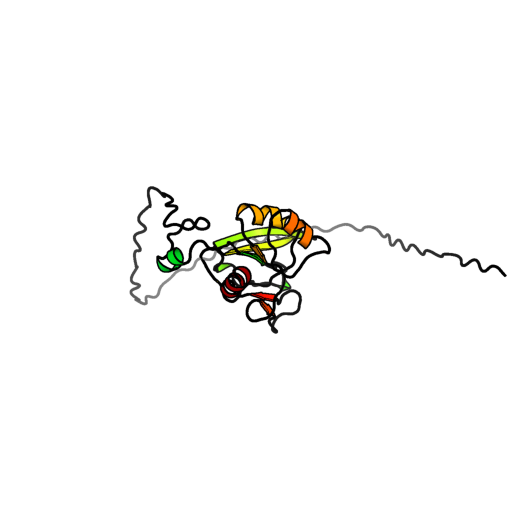1.00 96.69 160 ALA A C 1
ATOM 1241 O O . ALA A 1 160 ? 2.266 7.029 -19.090 1.00 96.69 160 ALA A O 1
ATOM 1242 N N . GLY A 1 161 ? 2.591 8.814 -17.762 1.00 97.06 161 GLY A N 1
ATOM 1243 C CA . GLY A 1 161 ? 1.238 9.365 -17.887 1.00 97.06 161 GLY A CA 1
ATOM 1244 C C . GLY A 1 161 ? 0.174 8.702 -17.005 1.00 97.06 161 GLY A C 1
ATOM 1245 O O . GLY A 1 161 ? -0.852 9.328 -16.753 1.00 97.06 161 GLY A O 1
ATOM 1246 N N . LEU A 1 162 ? 0.415 7.499 -16.461 1.00 97.69 162 LEU A N 1
ATOM 1247 C CA . LEU A 1 162 ? -0.593 6.824 -15.641 1.00 97.69 162 LEU A CA 1
ATOM 1248 C C . LEU A 1 162 ? -0.825 7.548 -14.311 1.00 97.69 162 LEU A C 1
ATOM 1250 O O . LEU A 1 162 ? -1.971 7.802 -13.974 1.00 97.69 162 LEU A O 1
ATOM 1254 N N . ILE A 1 163 ? 0.221 7.932 -13.571 1.00 98.31 163 ILE A N 1
ATOM 1255 C CA . ILE A 1 163 ? 0.029 8.597 -12.270 1.00 98.31 163 ILE A CA 1
ATOM 1256 C C . ILE A 1 163 ? -0.822 9.881 -12.374 1.00 98.31 163 ILE A C 1
ATOM 1258 O O . ILE A 1 163 ? -1.775 10.000 -11.601 1.00 98.31 163 ILE A O 1
ATOM 1262 N N . PRO A 1 164 ? -0.563 10.816 -13.313 1.00 98.25 164 PRO A N 1
ATOM 1263 C CA . PRO A 1 164 ? -1.459 11.949 -13.541 1.00 98.25 164 PRO A CA 1
ATOM 1264 C C . PRO A 1 164 ? -2.912 11.535 -13.805 1.00 98.25 164 PRO A C 1
ATOM 1266 O O . PRO A 1 164 ? -3.811 12.100 -13.192 1.00 98.25 164 PRO A O 1
ATOM 1269 N N . ALA A 1 165 ? -3.142 10.507 -14.631 1.00 98.00 165 ALA A N 1
ATOM 1270 C CA . ALA A 1 165 ? -4.487 10.004 -14.908 1.00 98.00 165 ALA A CA 1
ATOM 1271 C C . ALA A 1 165 ? -5.169 9.419 -13.656 1.00 98.00 165 ALA A C 1
ATOM 1273 O O . ALA A 1 165 ? -6.360 9.626 -13.445 1.00 98.00 165 ALA A O 1
ATOM 1274 N N . ILE A 1 166 ? -4.427 8.729 -12.779 1.00 98.06 166 ILE A N 1
ATOM 1275 C CA . ILE A 1 166 ? -4.958 8.241 -11.494 1.00 98.06 166 ILE A CA 1
ATOM 1276 C C . ILE A 1 166 ? -5.397 9.416 -10.607 1.00 98.06 166 ILE A C 1
ATOM 1278 O O . ILE A 1 166 ? -6.484 9.380 -10.026 1.00 98.06 166 ILE A O 1
ATOM 1282 N N . ARG A 1 167 ? -4.575 10.469 -10.533 1.00 97.81 167 ARG A N 1
ATOM 1283 C CA . ARG A 1 167 ? -4.883 11.679 -9.757 1.00 97.81 167 ARG A CA 1
ATOM 1284 C C . ARG A 1 167 ? -6.107 12.413 -10.320 1.00 97.81 167 ARG A C 1
ATOM 1286 O O . ARG A 1 167 ? -6.956 12.838 -9.544 1.00 97.81 167 ARG A O 1
ATOM 1293 N N . GLU A 1 168 ? -6.249 12.491 -11.644 1.00 97.06 168 GLU A N 1
ATOM 1294 C CA . GLU A 1 168 ? -7.425 13.062 -12.323 1.00 97.06 168 GLU A CA 1
ATOM 1295 C C . GLU A 1 168 ? -8.718 12.282 -12.026 1.00 97.06 168 GLU A C 1
ATOM 1297 O O . GLU A 1 168 ? -9.785 12.874 -11.874 1.00 97.06 168 GLU A O 1
ATOM 1302 N N . LEU A 1 169 ? -8.624 10.962 -11.833 1.00 96.06 169 LEU A N 1
ATOM 1303 C CA . LEU A 1 169 ? -9.743 10.120 -11.388 1.00 96.06 169 LEU A CA 1
ATOM 1304 C C . LEU A 1 169 ? -10.117 10.310 -9.904 1.00 96.06 169 LEU A C 1
ATOM 1306 O O . LEU A 1 169 ? -11.015 9.617 -9.412 1.00 96.06 169 LEU A O 1
ATOM 1310 N N . GLY A 1 170 ? -9.452 11.228 -9.197 1.00 96.00 170 GLY A N 1
ATOM 1311 C CA . GLY A 1 170 ? -9.717 11.561 -7.799 1.00 96.00 170 GLY A CA 1
ATOM 1312 C C . GLY A 1 170 ? -9.036 10.634 -6.794 1.00 96.00 170 GLY A C 1
ATOM 1313 O O . GLY A 1 170 ? -9.465 10.582 -5.645 1.00 96.00 170 GLY A O 1
ATOM 1314 N N . VAL A 1 171 ? -8.004 9.888 -7.203 1.00 97.69 171 VAL A N 1
ATOM 1315 C CA . VAL A 1 171 ? -7.230 9.021 -6.303 1.00 97.69 171 VAL A CA 1
ATOM 1316 C C . VAL A 1 171 ? -5.867 9.661 -6.034 1.00 97.69 171 VAL A C 1
ATOM 1318 O O . VAL A 1 171 ? -5.028 9.710 -6.937 1.00 97.69 171 VAL A O 1
ATOM 1321 N N . PRO A 1 172 ? -5.606 10.153 -4.809 1.00 97.19 172 PRO A N 1
ATOM 1322 C CA . PRO A 1 172 ? -4.281 10.626 -4.430 1.00 97.19 172 PRO A CA 1
ATOM 1323 C C . PRO A 1 172 ? -3.256 9.498 -4.566 1.00 97.19 172 PRO A C 1
ATOM 1325 O O . PRO A 1 172 ? -3.534 8.358 -4.197 1.00 97.19 172 PRO A O 1
ATOM 1328 N N . VAL A 1 173 ? -2.065 9.814 -5.078 1.00 98.25 173 VAL A N 1
ATOM 1329 C CA . VAL A 1 173 ? -0.986 8.832 -5.255 1.00 98.25 173 VAL A CA 1
ATOM 1330 C C . VAL A 1 173 ? 0.283 9.305 -4.572 1.00 98.25 173 VAL A C 1
ATOM 1332 O O . VAL A 1 173 ? 0.787 10.381 -4.913 1.00 98.25 173 VAL A O 1
ATOM 1335 N N . LEU A 1 174 ? 0.813 8.456 -3.694 1.00 98.31 174 LEU A N 1
ATOM 1336 C CA . LEU A 1 174 ? 2.143 8.565 -3.116 1.00 98.31 174 LEU A CA 1
ATOM 1337 C C . LEU A 1 174 ? 3.101 7.626 -3.858 1.00 98.31 174 LEU A C 1
ATOM 1339 O O . LEU A 1 174 ? 2.905 6.410 -3.899 1.00 98.31 174 LEU A O 1
ATOM 1343 N N . GLU A 1 175 ? 4.122 8.218 -4.466 1.00 98.25 175 GLU A N 1
ATOM 1344 C CA . GLU A 1 175 ? 5.233 7.495 -5.086 1.00 98.25 175 GLU A CA 1
ATOM 1345 C C . GLU A 1 175 ? 6.345 7.251 -4.047 1.00 98.25 175 GLU A C 1
ATOM 1347 O O . GLU A 1 175 ? 6.213 7.663 -2.896 1.00 98.25 175 GLU A O 1
ATOM 1352 N N . GLU A 1 176 ? 7.426 6.563 -4.426 1.00 97.50 176 GLU A N 1
ATOM 1353 C CA . GLU A 1 176 ? 8.543 6.270 -3.515 1.00 97.50 176 GLU A CA 1
ATOM 1354 C C . GLU A 1 176 ? 9.109 7.556 -2.889 1.00 97.50 176 GLU A C 1
ATOM 1356 O O . GLU A 1 176 ? 9.551 8.462 -3.598 1.00 97.50 176 GLU A O 1
ATOM 1361 N N . VAL A 1 177 ? 9.102 7.615 -1.556 1.00 97.62 177 VAL A N 1
ATOM 1362 C CA . VAL A 1 177 ? 9.710 8.691 -0.761 1.00 97.62 177 VAL A CA 1
ATOM 1363 C C . VAL A 1 177 ? 10.941 8.182 -0.017 1.00 97.62 177 VAL A C 1
ATOM 1365 O O . VAL A 1 177 ? 11.227 6.986 0.003 1.00 97.62 177 VAL A O 1
ATOM 1368 N N . SER A 1 178 ? 11.705 9.095 0.578 1.00 96.12 178 SER A N 1
ATOM 1369 C CA . SER A 1 178 ? 12.909 8.738 1.321 1.00 96.12 178 SER A CA 1
ATOM 1370 C C . SER A 1 178 ? 12.607 7.961 2.605 1.00 96.12 178 SER A C 1
ATOM 1372 O O . SER A 1 178 ? 11.539 8.089 3.209 1.00 96.12 178 SER A O 1
ATOM 1374 N N . ALA A 1 179 ? 13.612 7.221 3.069 1.00 96.00 179 ALA A N 1
ATOM 1375 C CA . ALA A 1 179 ? 13.616 6.631 4.400 1.00 96.00 179 ALA A CA 1
ATOM 1376 C C . ALA A 1 179 ? 13.468 7.722 5.485 1.00 96.00 179 ALA A C 1
ATOM 1378 O O . ALA A 1 179 ? 13.934 8.847 5.277 1.00 96.00 179 ALA A O 1
ATOM 1379 N N . PRO A 1 180 ? 12.856 7.408 6.642 1.00 97.31 180 PRO A N 1
ATOM 1380 C CA . PRO A 1 180 ? 12.410 6.074 7.066 1.00 97.31 180 PRO A CA 1
ATOM 1381 C C . PRO A 1 180 ? 11.039 5.637 6.521 1.00 97.31 180 PRO A C 1
ATOM 1383 O O . PRO A 1 180 ? 10.724 4.457 6.606 1.00 97.31 180 PRO A O 1
ATOM 1386 N N . THR A 1 181 ? 10.251 6.536 5.925 1.00 98.19 181 THR A N 1
ATOM 1387 C CA . THR A 1 181 ? 8.875 6.249 5.479 1.00 98.19 181 THR A CA 1
ATOM 1388 C C . THR A 1 181 ? 8.791 5.115 4.458 1.00 98.19 181 THR A C 1
ATOM 1390 O O . THR A 1 181 ? 7.960 4.217 4.591 1.00 98.19 181 THR A O 1
ATOM 1393 N N . MET A 1 182 ? 9.661 5.139 3.446 1.00 98.62 182 MET A N 1
ATOM 1394 C CA . MET A 1 182 ? 9.866 4.014 2.536 1.00 98.62 182 MET A CA 1
ATOM 1395 C C . MET A 1 182 ? 11.349 3.705 2.423 1.00 98.62 182 MET A C 1
ATOM 1397 O O . MET A 1 182 ? 12.194 4.598 2.468 1.00 98.62 182 MET A O 1
ATOM 1401 N N . PHE A 1 183 ? 11.685 2.432 2.283 1.00 98.50 183 PHE A N 1
ATOM 1402 C CA . PHE A 1 183 ? 13.069 1.984 2.315 1.00 98.50 183 PHE A CA 1
ATOM 1403 C C . PHE A 1 183 ? 13.285 0.762 1.433 1.00 98.50 183 PHE A C 1
ATOM 1405 O O . PHE A 1 183 ? 12.369 -0.011 1.148 1.00 98.50 183 PHE A O 1
ATOM 1412 N N . ARG A 1 184 ? 14.531 0.588 0.984 1.00 97.88 184 ARG A N 1
ATOM 1413 C CA . ARG A 1 184 ? 14.941 -0.576 0.202 1.00 97.88 184 ARG A CA 1
ATOM 1414 C C . ARG A 1 184 ? 15.770 -1.533 1.036 1.00 97.88 184 ARG A C 1
ATOM 1416 O O . ARG A 1 184 ? 16.707 -1.112 1.707 1.00 97.88 184 ARG A O 1
ATOM 1423 N N . ILE A 1 185 ? 15.449 -2.817 0.942 1.00 97.69 185 ILE A N 1
ATOM 1424 C CA . ILE A 1 185 ? 16.171 -3.883 1.641 1.00 97.69 185 ILE A CA 1
ATOM 1425 C C . ILE A 1 185 ? 17.247 -4.503 0.743 1.00 97.69 185 ILE A C 1
ATOM 1427 O O . ILE A 1 185 ? 17.133 -4.493 -0.487 1.00 97.69 185 ILE A O 1
ATOM 1431 N N . ALA A 1 186 ? 18.329 -4.984 1.358 1.00 96.88 186 ALA A N 1
ATOM 1432 C CA . ALA A 1 186 ? 19.536 -5.437 0.658 1.00 96.88 186 ALA A CA 1
ATOM 1433 C C . ALA A 1 186 ? 19.540 -6.941 0.327 1.00 96.88 186 ALA A C 1
ATOM 1435 O O . ALA A 1 186 ? 20.234 -7.375 -0.589 1.00 96.88 186 ALA A O 1
ATOM 1436 N N . ASP A 1 187 ? 18.757 -7.731 1.055 1.00 95.25 187 ASP A N 1
ATOM 1437 C CA . ASP A 1 187 ? 18.552 -9.171 0.861 1.00 95.25 187 ASP A CA 1
ATOM 1438 C C . ASP A 1 187 ? 17.731 -9.498 -0.402 1.00 95.25 187 ASP A C 1
ATOM 1440 O O . ASP A 1 187 ? 17.724 -10.641 -0.861 1.00 95.25 187 ASP A O 1
ATOM 1444 N N . ARG A 1 188 ? 17.081 -8.495 -1.010 1.00 95.56 188 ARG A N 1
ATOM 1445 C CA . ARG A 1 188 ? 16.341 -8.623 -2.272 1.00 95.56 188 ARG A CA 1
ATOM 1446 C C . ARG A 1 188 ? 16.875 -7.692 -3.350 1.00 95.56 188 ARG A C 1
ATOM 1448 O O . ARG A 1 188 ? 17.262 -6.553 -3.103 1.00 95.56 188 ARG A O 1
ATOM 1455 N N . LYS A 1 189 ? 16.826 -8.160 -4.598 1.00 96.62 189 LYS A N 1
ATOM 1456 C CA . LYS A 1 189 ? 17.176 -7.344 -5.767 1.00 96.62 189 LYS A CA 1
ATOM 1457 C C . LYS A 1 189 ? 15.995 -6.488 -6.212 1.00 96.62 189 LYS A C 1
ATOM 1459 O O . LYS A 1 189 ? 14.840 -6.915 -6.164 1.00 96.62 189 LYS A O 1
ATOM 1464 N N . ALA A 1 190 ? 16.299 -5.297 -6.724 1.00 95.06 190 ALA A N 1
ATOM 1465 C CA . ALA A 1 190 ? 15.318 -4.504 -7.450 1.00 95.06 190 ALA A CA 1
ATOM 1466 C C . ALA A 1 190 ? 14.740 -5.326 -8.627 1.00 95.06 190 ALA A C 1
ATOM 1468 O O . ALA A 1 190 ? 15.486 -6.064 -9.275 1.00 95.06 190 ALA A O 1
ATOM 1469 N N . PRO A 1 191 ? 13.433 -5.212 -8.918 1.00 95.38 191 PRO A N 1
ATOM 1470 C CA . PRO A 1 191 ? 12.476 -4.263 -8.347 1.00 95.38 191 PRO A CA 1
ATOM 1471 C C . PRO A 1 191 ? 11.657 -4.807 -7.154 1.00 95.38 191 PRO A C 1
ATOM 1473 O O . PRO A 1 191 ? 10.600 -4.258 -6.861 1.00 95.38 191 PRO A O 1
ATOM 1476 N N . HIS A 1 192 ? 12.102 -5.871 -6.477 1.00 97.56 192 HIS A N 1
ATOM 1477 C CA . HIS A 1 192 ? 11.333 -6.594 -5.448 1.00 97.56 192 HIS A CA 1
ATOM 1478 C C . HIS A 1 192 ? 11.763 -6.260 -4.013 1.00 97.56 192 HIS A C 1
ATOM 1480 O O . HIS A 1 192 ? 11.662 -7.104 -3.124 1.00 97.56 192 HIS A O 1
ATOM 1486 N N . ASN A 1 193 ? 12.295 -5.057 -3.791 1.00 98.19 193 ASN A N 1
ATOM 1487 C CA . ASN A 1 193 ? 12.957 -4.706 -2.538 1.00 98.19 193 ASN A CA 1
ATOM 1488 C C . ASN A 1 193 ? 12.513 -3.379 -1.909 1.00 98.19 193 ASN A C 1
ATOM 1490 O O . ASN A 1 193 ? 13.181 -2.943 -0.984 1.00 98.19 193 ASN A O 1
ATOM 1494 N N . LEU A 1 194 ? 11.446 -2.731 -2.393 1.00 98.69 194 LEU A N 1
ATOM 1495 C CA . LEU A 1 194 ? 10.902 -1.500 -1.796 1.00 98.69 194 LEU A CA 1
ATOM 1496 C C . LEU A 1 194 ? 9.840 -1.832 -0.742 1.00 98.69 194 LEU A C 1
ATOM 1498 O O . LEU A 1 194 ? 8.907 -2.563 -1.051 1.00 98.69 194 LEU A O 1
ATOM 1502 N N . TYR A 1 195 ? 9.960 -1.272 0.453 1.00 98.69 195 TYR A N 1
ATOM 1503 C CA . T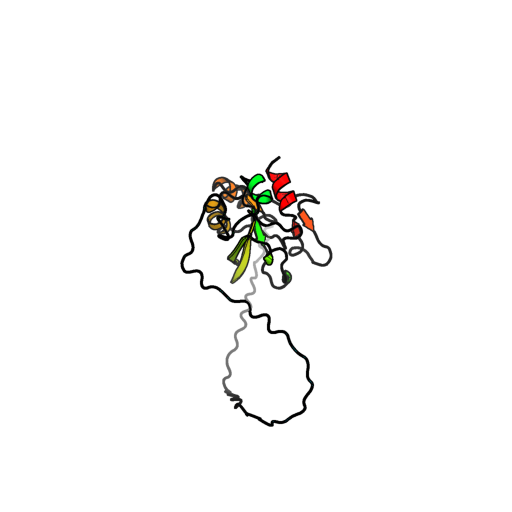YR A 1 195 ? 9.078 -1.490 1.601 1.00 98.69 195 TYR A CA 1
ATOM 1504 C C . TYR A 1 195 ? 8.702 -0.150 2.240 1.00 98.69 195 TYR A C 1
ATOM 1506 O O . TYR A 1 195 ? 9.302 0.878 1.917 1.00 98.69 195 TYR A O 1
ATOM 1514 N N . ALA A 1 196 ? 7.706 -0.152 3.121 1.00 98.75 196 ALA A N 1
ATOM 1515 C CA . ALA A 1 196 ? 7.281 1.035 3.852 1.00 98.75 196 ALA A CA 1
ATOM 1516 C C . ALA A 1 196 ? 6.792 0.711 5.263 1.00 98.75 196 ALA A C 1
ATOM 1518 O O . ALA A 1 196 ? 6.408 -0.423 5.552 1.00 98.75 196 ALA A O 1
ATOM 1519 N N . ASP A 1 197 ? 6.738 1.757 6.080 1.00 98.62 197 ASP A N 1
ATOM 1520 C CA . ASP A 1 197 ? 6.021 1.787 7.349 1.00 98.62 197 ASP A CA 1
ATOM 1521 C C . ASP A 1 197 ? 4.682 2.516 7.151 1.00 98.62 197 ASP A C 1
ATOM 1523 O O . ASP A 1 197 ? 4.619 3.637 6.640 1.00 98.62 197 ASP A O 1
ATOM 1527 N N . THR A 1 198 ? 3.588 1.861 7.528 1.00 97.81 198 THR A N 1
ATOM 1528 C CA . THR A 1 198 ? 2.227 2.378 7.334 1.00 97.81 198 THR A CA 1
ATOM 1529 C C . THR A 1 198 ? 1.911 3.619 8.172 1.00 97.81 198 THR A C 1
ATOM 1531 O O . THR A 1 198 ? 1.160 4.471 7.694 1.00 97.81 198 THR A O 1
ATOM 1534 N N . GLU A 1 199 ? 2.475 3.759 9.377 1.00 96.50 199 GLU A N 1
ATOM 1535 C CA . GLU A 1 199 ? 2.279 4.946 10.215 1.00 96.50 199 GLU A CA 1
ATOM 1536 C C . GLU A 1 199 ? 3.126 6.105 9.720 1.00 96.50 199 GLU A C 1
ATOM 1538 O O . GLU A 1 199 ? 2.603 7.204 9.573 1.00 96.50 199 GLU A O 1
ATOM 1543 N N . LEU A 1 200 ? 4.382 5.864 9.343 1.00 97.88 200 LEU A N 1
ATOM 1544 C CA . LEU A 1 200 ? 5.212 6.922 8.764 1.00 97.88 200 LEU A CA 1
ATOM 1545 C C . LEU A 1 200 ? 4.658 7.413 7.425 1.00 97.88 200 LEU A C 1
ATOM 1547 O O . LEU A 1 200 ? 4.774 8.595 7.102 1.00 97.88 200 LEU A O 1
ATOM 1551 N N . VAL A 1 201 ? 4.040 6.530 6.631 1.00 98.00 201 VAL A N 1
ATOM 1552 C CA . VAL A 1 201 ? 3.310 6.946 5.426 1.00 98.00 201 VAL A CA 1
ATOM 1553 C C . VAL A 1 201 ? 2.119 7.817 5.807 1.00 98.00 201 VAL A C 1
ATOM 1555 O O . VAL A 1 201 ? 1.889 8.828 5.151 1.00 98.00 201 VAL A O 1
ATOM 1558 N N . ARG A 1 202 ? 1.377 7.457 6.859 1.00 95.56 202 ARG A N 1
ATOM 1559 C CA . ARG A 1 202 ? 0.230 8.234 7.343 1.00 95.56 202 ARG A CA 1
ATOM 1560 C C . ARG A 1 202 ? 0.645 9.621 7.842 1.00 95.56 202 ARG A C 1
ATOM 1562 O O . ARG A 1 202 ? 0.036 10.613 7.466 1.00 95.56 202 ARG A O 1
ATOM 1569 N N . GLU A 1 203 ? 1.725 9.705 8.606 1.00 94.94 203 GLU A N 1
ATOM 1570 C CA . GLU A 1 203 ? 2.289 10.977 9.059 1.00 94.94 203 GLU A CA 1
ATOM 1571 C C . GLU A 1 203 ? 2.787 11.835 7.892 1.00 94.94 203 GLU A C 1
ATOM 1573 O O . GLU A 1 203 ? 2.604 13.047 7.904 1.00 94.94 203 GLU A O 1
ATOM 1578 N N . TYR A 1 204 ? 3.393 11.224 6.869 1.00 95.81 204 TYR A N 1
ATOM 1579 C CA . TYR A 1 204 ? 3.891 11.943 5.694 1.00 95.81 204 TYR A CA 1
ATOM 1580 C C . TYR A 1 204 ? 2.765 12.583 4.867 1.00 95.81 204 TYR A C 1
ATOM 1582 O O . TYR A 1 204 ? 2.939 13.667 4.322 1.00 95.81 204 TYR A O 1
ATOM 1590 N N . ILE A 1 205 ? 1.616 11.911 4.745 1.00 93.31 205 ILE A N 1
ATOM 1591 C CA . ILE A 1 205 ? 0.498 12.360 3.892 1.00 93.31 205 ILE A CA 1
ATOM 1592 C C . ILE A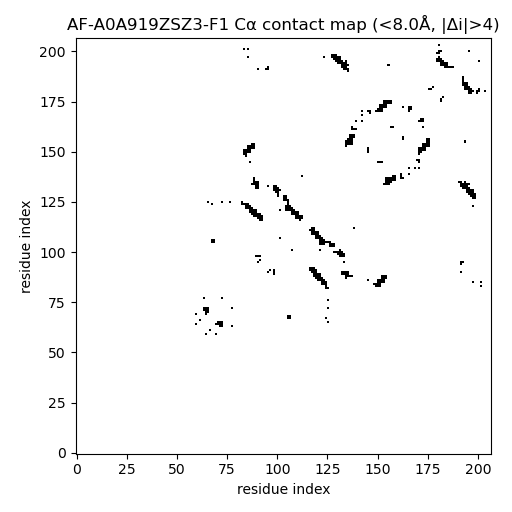 1 205 ? -0.442 13.358 4.580 1.00 93.31 205 ILE A C 1
ATOM 1594 O O . ILE A 1 205 ? -1.290 13.942 3.898 1.00 93.31 205 ILE A O 1
ATOM 1598 N N . ASP A 1 206 ? -0.344 13.478 5.906 1.00 87.94 206 ASP A N 1
ATOM 1599 C CA . ASP A 1 206 ? -1.166 14.368 6.732 1.00 87.94 206 ASP A CA 1
ATOM 1600 C C . ASP A 1 206 ? -0.454 15.703 7.056 1.00 87.94 206 ASP A C 1
ATOM 1602 O O . ASP A 1 206 ? -1.074 16.589 7.647 1.00 87.94 206 ASP A O 1
ATOM 1606 N N . GLN A 1 207 ? 0.816 15.856 6.654 1.00 81.75 207 GLN A N 1
ATOM 1607 C CA . GLN A 1 207 ? 1.566 17.126 6.664 1.00 81.75 207 GLN A CA 1
ATOM 1608 C C . GLN A 1 207 ? 1.087 18.083 5.567 1.00 81.75 207 GLN A C 1
ATOM 1610 O O . GLN A 1 207 ? 1.040 19.302 5.852 1.00 81.75 207 GLN A O 1
#

pLDDT: mean 80.91, std 24.78, range [30.06, 98.75]

Secondary structure (DSSP, 8-state):
-------------------------------------------------------------TTTB-TTT-PBPPHHHHHT-S---EEEEEE-SGGGPSPBSTTT-SEEEEEE-GGG-EEEEEEESS---S-BB-B----TTHHHHHGGGTPEEE-S--STTHHHHHHHTT--EE----TTTEEE-SSS-TTS-EEE-HHHHHHHH--

Solvent-accessible surface area (backbone atoms only — not comparable to full-atom values): 13258 Å² total; per-residue (Å²): 138,87,84,83,82,81,85,82,84,84,82,84,84,89,84,83,83,88,84,85,89,83,91,79,86,83,83,80,82,88,79,91,82,88,85,89,85,89,83,91,78,92,72,91,71,82,78,79,78,76,79,80,76,82,79,91,73,90,79,90,46,84,91,47,31,38,94,73,69,67,44,77,58,53,73,72,61,56,70,59,55,90,62,71,32,40,34,36,30,28,48,58,49,78,88,26,59,80,64,39,38,69,90,45,34,48,43,76,46,83,41,82,49,79,95,85,38,49,32,35,40,37,30,30,60,86,47,68,37,76,52,31,24,21,34,24,58,57,55,93,68,50,51,77,69,43,43,86,65,73,23,39,38,36,24,59,42,55,62,88,71,45,61,64,52,38,42,73,73,69,25,50,72,45,58,79,56,66,68,82,33,21,46,73,50,84,95,40,61,84,80,41,21,35,31,27,18,52,59,49,44,50,57,63,74,72,109

Foldseek 3Di:
DDDDDDDDDDDDDDDDDDDDDDDDDDDDDDDDDDDDDDDDDDDDDPPPPPPPDDDPDQDQDPLAADPLQSDGADPVLSVVPPAAKEWFWADPPPLLPPWPPQVQASDKDWDADPPRDIIITGIDGRGWDQWGHPGAEDDLCVLVVCVVRLHAYEHQYYPPPSQVVSVVSVHHYDHDDDPPQKDFDDVGDPPNGITGTPVSVRVVVVD